Protein AF-A0A087M637-F1 (afdb_monomer)

Sequence (224 aa):
MPSAMFVPAVVKATCRNGTPPSRISHYGWFSSHKDGSMIPTKGTLAAPFLELVHMQPEIRRVDPEPEPILFWSGKGWERYRAMYGIVRKGRRGAVDRTVDVEVLTDLELARDKAKWKRIRQAYRQDNRTLLIFTNHAILSEPRLTNAMIVNTQAGSGLIPRADIEAVLTATQGSLTFTLNEVVAKGVLSYEQAYGAVLNMVASGEFSFATDRLFDGDTPVSRRR

Foldseek 3Di:
DDDDDPDPPQPQDPDPDDDPPDPFFRWTWDQQQQPRDTAIATGDLRNLQVLLLLLDQQWRDKAQWDDWFWWQPVVGIDTDAARIWTWGHDDPPDDTATAGEHEEAPVVCVVPVVNVVRRQVRCVVVVHHYDYDHCCRRVDPPLSVLSVLLRVLEHPPSADPQLLVLQCVQCPPPQKDFLLSSVVVVSDHSVNSSSNLSRCSSNPQKDFDRNDHRDRGTIIGGDD

pLDDT: mean 85.98, std 18.09, range [29.95, 97.12]

Mean predicted aligned error: 8.36 Å

Solvent-accessible surface area (backbone atoms only — not comparable to full-atom values): 12787 Å² total; per-residue (Å²): 133,89,76,86,79,85,70,87,73,75,53,73,59,79,80,89,72,96,62,85,73,57,102,70,64,44,45,36,48,44,79,36,67,73,75,71,46,76,39,77,23,64,42,85,58,38,56,55,40,48,33,53,51,61,33,40,46,59,48,50,51,72,38,67,74,36,80,63,47,68,31,69,74,87,85,49,81,41,82,47,60,48,59,29,21,41,33,30,61,37,68,92,89,44,74,66,47,71,35,33,29,35,79,41,47,64,65,61,51,62,75,40,46,70,57,55,52,40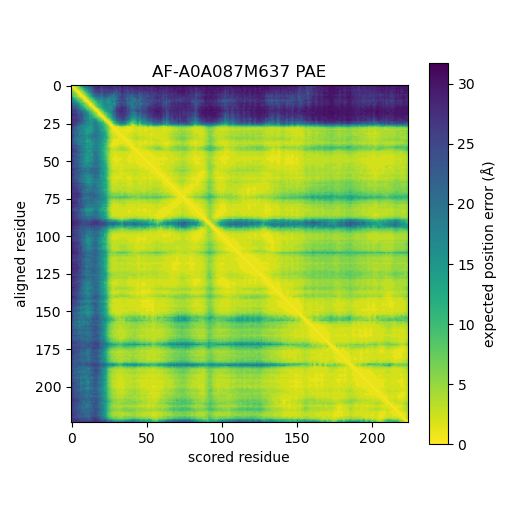,47,53,48,34,31,53,72,72,74,43,51,71,47,77,46,30,48,74,73,40,69,35,75,32,36,39,60,46,13,47,58,24,49,74,37,35,48,88,81,73,57,60,67,66,52,46,52,48,52,52,59,68,43,60,95,50,60,61,49,33,53,49,60,47,36,72,69,69,81,43,54,65,69,55,46,51,44,31,52,32,24,35,27,29,72,40,51,31,47,62,72,51,81,47,68,82,52,52,77,43,60,35,32,59,58,130

Nearest PDB structures (foldseek):
  2fxa-assembly3_C  TM=5.947E-01  e=7.695E-02  Bacillus subtilis
  3g3z-assembly1_B  TM=8.078E-01  e=4.382E-01  Neisseria meningitidis serogroup B
  6pco-assembly2_C  TM=6.309E-01  e=2.405E-01  Bordetella bronchiseptica
  5hli-assembly1_A  TM=4.880E-01  e=4.127E-01  Staphylococcus epidermidis
  2nyx-assembly2_D  TM=5.335E-01  e=9.002E-01  Mycobacterium tuberculosis H37Rv

Structure (mmCIF, N/CA/C/O backbone):
data_AF-A0A087M637-F1
#
_entry.id   AF-A0A087M637-F1
#
loop_
_atom_site.group_PDB
_atom_site.id
_atom_site.type_symbol
_atom_site.label_atom_id
_atom_site.label_alt_id
_atom_site.label_comp_id
_atom_site.label_asym_id
_atom_site.label_entity_id
_atom_site.label_seq_id
_atom_site.pdbx_PDB_ins_code
_atom_site.Cartn_x
_atom_site.Cartn_y
_atom_site.Cartn_z
_atom_site.occupancy
_atom_site.B_iso_or_equiv
_atom_site.auth_seq_id
_atom_site.auth_comp_id
_atom_site.auth_asym_id
_atom_site.auth_atom_id
_atom_site.pdbx_PDB_model_num
ATOM 1 N N . MET A 1 1 ? 4.563 13.591 33.717 1.00 37.09 1 MET A N 1
ATOM 2 C CA . MET A 1 1 ? 5.647 13.267 32.762 1.00 37.09 1 MET A CA 1
ATOM 3 C C . MET A 1 1 ? 5.251 13.854 31.419 1.00 37.09 1 MET A C 1
ATOM 5 O O . MET A 1 1 ? 4.106 13.630 31.045 1.00 37.09 1 MET A O 1
ATOM 9 N N . PRO A 1 2 ? 6.078 14.676 30.754 1.00 32.94 2 PRO A N 1
ATOM 10 C CA . PRO A 1 2 ? 5.649 15.332 29.528 1.00 32.94 2 PRO A CA 1
ATOM 11 C C . PRO A 1 2 ? 5.652 14.340 28.361 1.00 32.94 2 PRO A C 1
ATOM 13 O O . PRO A 1 2 ? 6.608 13.592 28.163 1.00 32.94 2 PRO A O 1
ATOM 16 N N . SER A 1 3 ? 4.531 14.339 27.645 1.00 32.31 3 SER A N 1
ATOM 17 C CA . SER A 1 3 ? 4.178 13.487 26.516 1.00 32.31 3 SER A CA 1
ATOM 18 C C . SER A 1 3 ? 5.180 13.595 25.369 1.00 32.31 3 SER A C 1
ATOM 20 O O . SER A 1 3 ? 5.574 14.696 24.981 1.00 32.31 3 SER A O 1
ATOM 22 N N . ALA A 1 4 ? 5.550 12.455 24.787 1.00 35.09 4 ALA A N 1
ATOM 23 C CA . ALA A 1 4 ? 6.261 12.426 23.518 1.00 35.09 4 ALA A CA 1
ATOM 24 C C . ALA A 1 4 ? 5.359 13.044 22.437 1.00 35.09 4 ALA A C 1
ATOM 26 O O . ALA A 1 4 ? 4.346 12.466 22.049 1.00 35.09 4 ALA A O 1
ATOM 27 N N . MET A 1 5 ? 5.708 14.252 21.989 1.00 29.95 5 MET A N 1
ATOM 28 C CA . MET A 1 5 ? 5.122 14.879 20.808 1.00 29.95 5 MET A CA 1
ATOM 29 C C . MET A 1 5 ? 5.400 13.991 19.594 1.00 29.95 5 MET A C 1
ATOM 31 O O . MET A 1 5 ? 6.549 13.840 19.178 1.00 29.95 5 MET A O 1
ATOM 35 N N . PHE A 1 6 ? 4.348 13.416 19.018 1.00 38.19 6 PHE A N 1
ATOM 36 C CA . PHE A 1 6 ? 4.420 12.769 17.717 1.00 38.19 6 PHE A CA 1
ATOM 37 C C . PHE A 1 6 ? 4.532 13.868 16.654 1.00 38.19 6 PHE A C 1
ATOM 39 O O . PHE A 1 6 ? 3.557 14.540 16.323 1.00 38.19 6 PHE A O 1
ATOM 46 N N . VAL A 1 7 ? 5.746 14.110 16.165 1.00 34.88 7 VAL A N 1
ATOM 47 C CA . VAL A 1 7 ? 5.979 14.998 15.023 1.00 34.88 7 VAL A CA 1
ATOM 48 C C . VAL A 1 7 ? 5.819 14.158 13.752 1.00 34.88 7 VAL A C 1
ATOM 50 O O . VAL A 1 7 ? 6.545 13.172 13.613 1.00 34.88 7 VAL A O 1
ATOM 53 N N . PRO A 1 8 ? 4.934 14.506 12.797 1.00 36.41 8 PRO A N 1
ATOM 54 C CA . PRO A 1 8 ? 4.921 13.837 11.503 1.00 36.41 8 PRO A CA 1
ATOM 55 C C . PRO A 1 8 ? 6.204 14.217 10.756 1.00 36.41 8 PRO A C 1
ATOM 57 O O . PRO A 1 8 ? 6.368 15.337 10.270 1.00 36.41 8 PRO A O 1
ATOM 60 N N . ALA A 1 9 ? 7.163 13.297 10.709 1.00 40.53 9 ALA A N 1
ATOM 61 C CA . ALA A 1 9 ? 8.493 13.563 10.183 1.00 40.53 9 ALA A CA 1
ATOM 62 C C . ALA A 1 9 ? 8.546 13.362 8.659 1.00 40.53 9 ALA A C 1
ATOM 64 O O . ALA A 1 9 ? 9.235 12.474 8.162 1.00 40.53 9 ALA A O 1
ATOM 65 N N . VAL A 1 10 ? 7.877 14.227 7.888 1.00 37.56 10 VAL A N 1
ATOM 66 C CA . VAL A 1 10 ? 8.308 14.458 6.498 1.00 37.56 10 VAL A CA 1
ATOM 67 C C . VAL A 1 10 ? 9.577 15.305 6.563 1.00 37.56 10 VAL A C 1
ATOM 69 O O . VAL A 1 10 ? 9.553 16.532 6.466 1.00 37.56 10 VAL A O 1
ATOM 72 N N . VAL A 1 11 ? 10.716 14.647 6.775 1.00 39.53 11 VAL A N 1
ATOM 73 C CA . VAL A 1 11 ? 12.023 15.304 6.728 1.00 39.53 11 VAL A CA 1
ATOM 74 C C . VAL A 1 11 ? 12.374 15.521 5.258 1.00 39.53 11 VAL A C 1
ATOM 76 O O . VAL A 1 11 ? 12.779 14.593 4.555 1.00 39.53 11 VAL A O 1
ATOM 79 N N . LYS A 1 12 ? 12.207 16.758 4.771 1.00 41.38 12 LYS A N 1
ATOM 80 C CA . LYS A 1 12 ? 12.796 17.187 3.495 1.00 41.38 12 LYS A CA 1
ATOM 81 C C . LYS A 1 12 ? 14.312 17.050 3.610 1.00 41.38 12 LYS A C 1
ATOM 83 O O . LYS A 1 12 ? 14.944 17.799 4.350 1.00 41.38 12 LYS A O 1
ATOM 88 N N . ALA A 1 13 ? 14.896 16.110 2.877 1.00 39.97 13 ALA A N 1
ATOM 89 C CA . ALA A 1 13 ? 16.340 16.012 2.776 1.00 39.97 13 ALA A CA 1
ATOM 90 C C . ALA A 1 13 ? 16.841 17.058 1.770 1.00 39.97 13 ALA A C 1
ATOM 92 O O . ALA A 1 13 ? 16.649 16.928 0.563 1.00 39.97 13 ALA A O 1
ATOM 93 N N . THR A 1 14 ? 17.513 18.099 2.254 1.00 35.06 14 THR A N 1
ATOM 94 C CA . THR A 1 14 ? 18.443 18.877 1.433 1.00 35.06 14 THR A CA 1
ATOM 95 C C . THR A 1 14 ? 19.677 18.008 1.189 1.00 35.06 14 THR A C 1
ATOM 97 O O . THR A 1 14 ? 20.513 17.834 2.073 1.00 35.06 14 THR A O 1
ATOM 100 N N . CYS A 1 15 ? 19.790 17.402 0.002 1.00 37.25 15 CYS A N 1
ATOM 101 C CA . CYS A 1 15 ? 20.987 16.652 -0.380 1.00 37.25 15 CYS A CA 1
ATOM 102 C C . CYS A 1 15 ? 22.215 17.579 -0.353 1.00 37.25 15 CYS A C 1
ATOM 104 O O . CYS A 1 15 ? 22.247 18.598 -1.040 1.00 37.25 15 CYS A O 1
ATOM 106 N N . ARG A 1 16 ? 23.234 17.211 0.434 1.00 38.28 16 ARG A N 1
ATOM 107 C CA . ARG A 1 16 ? 24.460 18.000 0.652 1.00 38.28 16 ARG A CA 1
ATOM 108 C C . ARG A 1 16 ? 25.555 17.780 -0.405 1.00 38.28 16 ARG A C 1
ATOM 110 O O . ARG A 1 16 ? 26.609 18.387 -0.288 1.00 38.28 16 ARG A O 1
ATOM 117 N N . ASN A 1 17 ? 25.311 16.974 -1.445 1.00 38.22 17 ASN A N 1
ATOM 118 C CA . ASN A 1 17 ? 26.330 16.609 -2.437 1.00 38.22 17 ASN A CA 1
ATOM 119 C C . ASN A 1 17 ? 25.910 16.945 -3.883 1.00 38.22 17 ASN A C 1
ATOM 121 O O . ASN A 1 17 ? 25.196 16.192 -4.540 1.00 38.22 17 ASN A O 1
ATOM 125 N N . GLY A 1 18 ? 26.418 18.075 -4.383 1.00 39.19 18 GLY A N 1
ATOM 126 C CA . GLY A 1 18 ? 26.999 18.200 -5.730 1.00 39.19 18 GLY A CA 1
ATOM 127 C C . GLY A 1 18 ? 26.106 18.221 -6.974 1.00 39.19 18 GLY A C 1
ATOM 128 O O . GLY A 1 18 ? 26.627 18.507 -8.046 1.00 39.19 18 GLY A O 1
ATOM 129 N N . THR A 1 19 ? 24.798 17.982 -6.887 1.00 42.31 19 THR A N 1
ATOM 130 C CA . THR A 1 19 ? 23.889 18.184 -8.035 1.00 42.31 19 THR A CA 1
ATOM 131 C C . THR A 1 19 ? 22.832 19.207 -7.637 1.00 42.31 19 THR A C 1
ATOM 133 O O . THR A 1 19 ? 22.201 19.001 -6.598 1.00 42.31 19 THR A O 1
ATOM 136 N N . PRO A 1 20 ? 22.617 20.304 -8.392 1.00 34.94 20 PRO A N 1
ATOM 137 C CA . PRO A 1 20 ? 21.555 21.242 -8.061 1.00 34.94 20 PRO A CA 1
ATOM 138 C C . PRO A 1 20 ? 20.237 20.463 -8.092 1.00 34.94 20 PRO A C 1
ATOM 140 O O . PRO A 1 20 ? 19.919 19.887 -9.139 1.00 34.94 20 PRO A O 1
ATOM 143 N N . PRO A 1 21 ? 19.470 20.393 -6.989 1.00 39.72 21 PRO A N 1
ATOM 144 C CA . PRO A 1 21 ? 18.130 19.858 -7.078 1.00 39.72 21 PRO A CA 1
ATOM 145 C C . PRO A 1 21 ? 17.382 20.799 -8.017 1.00 39.72 21 PRO A C 1
ATOM 147 O O . PRO A 1 21 ? 17.183 21.980 -7.713 1.00 39.72 21 PRO A O 1
ATOM 150 N N . SER A 1 22 ? 16.994 20.301 -9.193 1.00 38.47 22 SER A N 1
ATOM 151 C CA . SER A 1 22 ? 15.942 20.975 -9.938 1.00 38.47 22 SER A CA 1
ATOM 152 C C . SER A 1 22 ? 14.779 21.120 -8.957 1.00 38.47 22 SER A C 1
ATOM 154 O O . SER A 1 22 ? 14.532 20.220 -8.152 1.00 38.47 22 SER A O 1
ATOM 156 N N . ARG A 1 23 ? 14.065 22.247 -8.972 1.00 39.19 23 ARG A N 1
ATOM 157 C CA . ARG A 1 23 ? 12.937 22.534 -8.057 1.00 39.19 23 ARG A CA 1
ATOM 158 C C . ARG A 1 23 ? 11.828 21.448 -8.034 1.00 39.19 23 ARG A C 1
ATOM 160 O O . ARG A 1 23 ? 10.859 21.598 -7.306 1.00 39.19 23 ARG A O 1
ATOM 167 N N . ILE A 1 24 ? 11.978 20.380 -8.821 1.00 41.25 24 ILE A N 1
ATOM 168 C CA . ILE A 1 24 ? 11.047 19.295 -9.127 1.00 41.25 24 ILE A CA 1
ATOM 169 C C . ILE A 1 24 ? 11.537 17.942 -8.554 1.00 41.25 24 ILE A C 1
ATOM 171 O O . ILE A 1 24 ? 10.765 16.989 -8.465 1.00 41.25 24 ILE A O 1
ATOM 175 N N . SER A 1 25 ? 12.801 17.813 -8.126 1.00 46.41 25 SER A N 1
ATOM 176 C CA . SER A 1 25 ? 13.299 16.568 -7.531 1.00 46.41 25 SER A CA 1
ATOM 177 C C . SER A 1 25 ? 12.932 16.491 -6.044 1.00 46.41 25 SER A C 1
ATOM 179 O O . SER A 1 25 ? 13.747 16.778 -5.168 1.00 46.41 25 SER A O 1
ATOM 181 N N . HIS A 1 26 ? 11.676 16.145 -5.760 1.00 55.44 26 HIS A N 1
ATOM 182 C CA . HIS A 1 26 ? 11.214 15.822 -4.413 1.00 55.44 26 HIS A CA 1
ATOM 183 C C . HIS A 1 26 ? 11.937 14.559 -3.932 1.00 55.44 26 HIS A C 1
ATOM 185 O O . HIS A 1 26 ? 11.602 13.456 -4.359 1.00 55.44 26 HIS A O 1
ATOM 191 N N . TYR A 1 27 ? 12.956 14.739 -3.091 1.00 68.81 27 TYR A N 1
ATOM 192 C CA . TYR A 1 27 ? 13.566 13.668 -2.313 1.00 68.81 27 TYR A CA 1
ATOM 193 C C . TYR A 1 27 ? 13.084 13.796 -0.870 1.00 68.81 27 TYR A C 1
ATOM 195 O O . TYR A 1 27 ? 13.286 14.823 -0.218 1.00 68.81 27 TYR A O 1
ATOM 203 N N . GLY A 1 28 ? 12.405 12.766 -0.387 1.00 85.75 28 GLY A N 1
ATOM 204 C CA . GLY A 1 28 ? 11.920 12.683 0.987 1.00 85.75 28 GLY A CA 1
ATOM 205 C C . GLY A 1 28 ? 12.090 11.275 1.532 1.00 85.75 28 GLY A C 1
ATOM 206 O O . GLY A 1 28 ? 12.620 10.398 0.850 1.00 85.75 28 GLY A O 1
ATOM 207 N N . TRP A 1 29 ? 11.580 11.039 2.731 1.00 88.19 29 TRP A N 1
ATOM 208 C CA . TRP A 1 29 ? 11.599 9.724 3.358 1.00 88.19 29 TRP A CA 1
ATOM 209 C C . TRP A 1 29 ? 10.197 9.333 3.807 1.00 88.19 29 TRP A C 1
ATOM 211 O O . TRP A 1 29 ? 9.438 10.177 4.278 1.00 88.19 29 TRP A O 1
ATOM 221 N N . PHE A 1 30 ? 9.875 8.054 3.664 1.00 91.81 30 PHE A N 1
ATOM 222 C CA . PHE A 1 30 ? 8.652 7.435 4.154 1.00 91.81 30 PHE A CA 1
ATOM 223 C C . PHE A 1 30 ? 9.010 6.494 5.305 1.00 91.81 30 PHE A C 1
ATOM 225 O O . PHE A 1 30 ? 9.874 5.631 5.146 1.00 91.81 30 PHE A O 1
ATOM 232 N N . SER A 1 31 ? 8.373 6.664 6.462 1.00 91.00 31 SER A N 1
ATOM 233 C CA . SER A 1 31 ? 8.614 5.810 7.628 1.00 91.00 31 SER A CA 1
ATOM 234 C C . SER A 1 31 ? 7.711 4.581 7.574 1.00 91.00 31 SER A C 1
ATOM 236 O O . SER A 1 31 ? 6.487 4.696 7.589 1.00 91.00 31 SER A O 1
ATOM 238 N N . SER A 1 32 ? 8.301 3.389 7.489 1.00 91.56 32 SER A N 1
ATOM 239 C CA . SER A 1 32 ? 7.538 2.149 7.473 1.00 91.56 32 SER A CA 1
ATOM 240 C C . SER A 1 32 ? 7.194 1.688 8.886 1.00 91.56 32 SER A C 1
ATOM 242 O O . SER A 1 32 ? 8.056 1.231 9.630 1.00 91.56 32 SER A O 1
ATOM 244 N N . HIS A 1 33 ? 5.904 1.660 9.215 1.00 88.81 33 HIS A N 1
ATOM 245 C CA . HIS A 1 33 ? 5.419 1.034 10.450 1.00 88.81 33 HIS A CA 1
ATOM 246 C C . HIS A 1 33 ? 5.547 -0.506 10.454 1.00 88.81 33 HIS A C 1
ATOM 248 O O . HIS A 1 33 ? 5.310 -1.135 11.482 1.00 88.81 33 HIS A O 1
ATOM 254 N N . LYS A 1 34 ? 5.870 -1.138 9.312 1.00 90.00 34 LYS A N 1
ATOM 255 C CA . LYS A 1 34 ? 5.911 -2.606 9.178 1.00 90.00 34 LYS A CA 1
ATOM 256 C C . LYS A 1 34 ? 7.225 -3.211 9.662 1.00 90.00 34 LYS A C 1
ATOM 258 O O . LYS A 1 34 ? 7.217 -4.298 10.232 1.00 90.00 34 LYS A O 1
ATOM 263 N N . ASP A 1 35 ? 8.338 -2.526 9.422 1.00 90.25 35 ASP A N 1
ATOM 264 C CA . ASP A 1 35 ? 9.682 -2.983 9.792 1.00 90.25 35 ASP A CA 1
ATOM 265 C C . ASP A 1 35 ? 10.566 -1.876 10.393 1.00 90.25 35 ASP A C 1
ATOM 267 O O . ASP A 1 35 ? 11.736 -2.118 10.685 1.00 90.25 35 ASP A O 1
ATOM 271 N N . GLY A 1 36 ? 10.019 -0.672 10.596 1.00 88.94 36 GLY A N 1
ATOM 272 C CA . GLY A 1 36 ? 10.735 0.482 11.142 1.00 88.94 36 GLY A CA 1
ATOM 273 C C . GLY A 1 36 ? 11.706 1.145 10.162 1.00 88.94 36 GLY A C 1
ATOM 274 O O . GLY A 1 36 ? 12.422 2.067 10.552 1.00 88.94 36 GLY A O 1
ATOM 275 N N . SER A 1 37 ? 11.767 0.694 8.905 1.00 90.81 37 SER A N 1
ATOM 276 C CA . SER A 1 37 ? 12.692 1.239 7.911 1.00 90.81 37 SER A CA 1
ATOM 277 C C . SER A 1 37 ? 12.284 2.635 7.427 1.00 90.81 37 SER A C 1
ATOM 279 O O . SER A 1 37 ? 11.109 3.008 7.425 1.00 90.81 37 SER A O 1
ATOM 281 N N . MET A 1 38 ? 13.273 3.410 6.974 1.00 92.12 38 MET A N 1
ATOM 282 C CA . MET A 1 38 ? 13.053 4.669 6.261 1.00 92.12 38 MET A CA 1
ATOM 283 C C . MET A 1 38 ? 13.275 4.435 4.769 1.00 92.12 38 MET A C 1
ATOM 285 O O . MET A 1 38 ? 14.384 4.121 4.339 1.00 92.12 38 MET A O 1
ATOM 289 N N . ILE A 1 39 ? 12.221 4.603 3.976 1.00 93.31 39 ILE A N 1
ATOM 290 C CA . ILE A 1 39 ? 12.233 4.342 2.538 1.00 93.31 39 ILE A CA 1
ATOM 291 C C . ILE A 1 39 ? 12.420 5.674 1.802 1.00 93.31 39 ILE A C 1
ATOM 293 O O . ILE A 1 39 ? 11.609 6.587 1.991 1.00 93.31 39 ILE A O 1
ATOM 297 N N . PRO A 1 40 ? 13.456 5.831 0.962 1.00 90.88 40 PRO A N 1
ATOM 298 C CA . PRO A 1 40 ? 13.614 7.027 0.153 1.00 90.88 40 PRO A CA 1
ATOM 299 C C . PRO A 1 40 ? 12.454 7.159 -0.840 1.00 90.88 40 PRO A C 1
ATOM 301 O O . PRO A 1 40 ? 12.050 6.211 -1.517 1.00 90.88 40 PRO A O 1
ATOM 304 N N . THR A 1 41 ? 11.935 8.374 -0.952 1.00 90.25 41 THR A N 1
ATOM 305 C CA . THR A 1 41 ? 10.912 8.754 -1.928 1.00 90.25 41 THR A CA 1
ATOM 306 C C . THR A 1 41 ? 11.544 9.659 -2.967 1.00 90.25 41 THR A C 1
ATOM 308 O O . THR A 1 41 ? 12.300 10.572 -2.628 1.00 90.25 41 THR A O 1
ATOM 311 N N . LYS A 1 42 ? 11.257 9.387 -4.240 1.00 82.81 42 LYS A N 1
ATOM 312 C CA . LYS A 1 42 ? 11.739 10.179 -5.369 1.00 82.81 42 LYS A CA 1
ATOM 313 C C . LYS A 1 42 ? 10.567 10.586 -6.251 1.00 82.81 42 LYS A C 1
ATOM 315 O O . LYS A 1 42 ? 9.842 9.737 -6.760 1.00 82.81 42 LYS A O 1
ATOM 320 N N . GLY A 1 43 ? 10.423 11.888 -6.470 1.00 85.00 43 GLY A N 1
ATOM 321 C CA . GLY A 1 43 ? 9.305 12.447 -7.225 1.00 85.00 43 GLY A CA 1
ATOM 322 C C . GLY A 1 43 ? 8.026 12.546 -6.392 1.00 85.00 43 GLY A C 1
ATOM 323 O O . GLY A 1 43 ? 8.008 12.262 -5.197 1.00 85.00 43 GLY A O 1
ATOM 324 N N . THR A 1 44 ? 6.946 12.993 -7.024 1.00 88.62 44 THR A N 1
ATOM 325 C CA . THR A 1 44 ? 5.689 13.331 -6.334 1.00 88.62 44 THR A CA 1
ATOM 326 C C . THR A 1 44 ? 4.794 12.125 -6.048 1.00 88.62 44 THR A C 1
ATOM 328 O O . THR A 1 44 ? 3.951 12.196 -5.162 1.00 88.62 44 THR A O 1
ATOM 331 N N . LEU A 1 45 ? 4.972 11.014 -6.771 1.00 93.06 45 LEU A N 1
ATOM 332 C CA . LEU A 1 45 ? 4.107 9.832 -6.672 1.00 93.06 45 LEU A CA 1
ATOM 333 C C . LEU A 1 45 ? 4.622 8.761 -5.707 1.00 93.06 45 LEU A C 1
ATOM 335 O O . LEU A 1 45 ? 3.848 7.900 -5.299 1.00 93.06 45 LEU A O 1
ATOM 339 N N . ALA A 1 46 ? 5.901 8.811 -5.329 1.00 93.38 46 ALA A N 1
ATOM 340 C CA . ALA A 1 46 ? 6.520 7.791 -4.489 1.00 93.38 46 ALA A CA 1
ATOM 341 C C . ALA A 1 46 ? 5.866 7.696 -3.102 1.00 93.38 46 ALA A C 1
ATOM 343 O O . ALA A 1 46 ? 5.495 6.606 -2.685 1.00 93.38 46 ALA A O 1
ATOM 344 N N . ALA A 1 47 ? 5.668 8.823 -2.410 1.00 93.31 47 ALA A N 1
ATOM 345 C CA . ALA A 1 47 ? 5.024 8.814 -1.095 1.00 93.31 47 ALA A CA 1
ATOM 346 C C . ALA A 1 47 ? 3.563 8.313 -1.160 1.00 93.31 47 ALA A C 1
ATOM 348 O O . ALA A 1 47 ? 3.272 7.332 -0.481 1.00 93.31 47 ALA A O 1
ATOM 349 N N . PRO A 1 48 ? 2.673 8.849 -2.025 1.00 95.12 48 PRO A N 1
ATOM 350 C CA . PRO A 1 48 ? 1.323 8.300 -2.201 1.00 95.12 48 PRO A CA 1
ATOM 351 C C . PRO A 1 48 ? 1.289 6.811 -2.572 1.00 95.12 48 PRO A C 1
ATOM 353 O O . PRO A 1 48 ? 0.430 6.063 -2.111 1.00 95.12 48 PRO A O 1
ATOM 356 N N . PHE A 1 49 ? 2.233 6.349 -3.395 1.00 96.56 49 PHE A N 1
ATOM 357 C CA . PHE A 1 49 ? 2.351 4.930 -3.715 1.00 96.56 49 PHE A CA 1
ATOM 358 C C . PHE A 1 49 ? 2.685 4.092 -2.474 1.00 96.56 49 PHE A C 1
ATOM 360 O O . PHE A 1 49 ? 2.058 3.055 -2.252 1.00 96.56 49 PHE A O 1
ATOM 367 N N . LEU A 1 50 ? 3.642 4.540 -1.657 1.00 96.12 50 LEU A N 1
ATOM 368 C CA . LEU A 1 50 ? 4.003 3.854 -0.418 1.00 96.12 50 LEU A CA 1
ATOM 369 C C . LEU A 1 50 ? 2.839 3.842 0.578 1.00 96.12 50 LEU A C 1
ATOM 371 O O . LEU A 1 50 ? 2.613 2.805 1.189 1.00 96.12 50 LEU A O 1
ATOM 375 N N . GLU A 1 51 ? 2.022 4.899 0.654 1.00 95.75 51 GLU A N 1
ATOM 376 C CA . GLU A 1 51 ? 0.792 4.880 1.462 1.00 95.75 51 GLU A CA 1
ATOM 377 C C . GLU A 1 51 ? -0.109 3.690 1.074 1.00 95.75 51 GLU A C 1
ATOM 379 O O . GLU A 1 51 ? -0.484 2.863 1.912 1.00 95.75 51 GLU A O 1
ATOM 384 N N . LEU A 1 52 ? -0.395 3.542 -0.226 1.00 95.69 52 LEU A N 1
ATOM 385 C CA . LEU A 1 52 ? -1.236 2.459 -0.748 1.00 95.69 52 LEU A CA 1
ATOM 386 C C . LEU A 1 52 ? -0.663 1.066 -0.476 1.00 95.69 52 LEU A C 1
ATOM 388 O O . LEU A 1 52 ? -1.423 0.130 -0.208 1.00 95.69 52 LEU A O 1
ATOM 392 N N . VAL A 1 53 ? 0.656 0.917 -0.603 1.00 95.31 53 VAL A N 1
ATOM 393 C CA . VAL A 1 53 ? 1.364 -0.347 -0.376 1.00 95.31 53 VAL A CA 1
ATOM 394 C C . VAL A 1 53 ? 1.368 -0.702 1.106 1.00 95.31 53 VAL A C 1
ATOM 396 O O . VAL A 1 53 ? 1.110 -1.854 1.456 1.00 95.31 53 VAL A O 1
ATOM 399 N N . HIS A 1 54 ? 1.633 0.263 1.984 1.00 93.31 54 HIS A N 1
ATOM 400 C CA . HIS A 1 54 ? 1.750 0.020 3.418 1.00 93.31 54 HIS A CA 1
ATOM 401 C C . HIS A 1 54 ? 0.407 -0.257 4.091 1.00 93.31 54 HIS A C 1
ATOM 403 O O . HIS A 1 54 ? 0.377 -1.044 5.037 1.00 93.31 54 HIS A O 1
ATOM 409 N N . MET A 1 55 ? -0.700 0.231 3.528 1.00 92.81 55 MET A N 1
ATOM 410 C CA . MET A 1 55 ? -2.045 -0.171 3.952 1.00 92.81 55 MET A CA 1
ATOM 411 C C . MET A 1 55 ? -2.298 -1.679 3.746 1.00 92.81 55 MET A C 1
ATOM 413 O O . MET A 1 55 ? -3.117 -2.271 4.442 1.00 92.81 55 MET A O 1
ATOM 417 N N . GLN A 1 56 ? -1.613 -2.339 2.801 1.00 92.06 56 GLN A N 1
ATOM 418 C CA . GLN A 1 56 ? -1.856 -3.756 2.513 1.00 92.06 56 GLN A CA 1
ATOM 419 C C . GLN A 1 56 ? -1.225 -4.665 3.591 1.00 92.06 56 GLN A C 1
ATOM 421 O O . GLN A 1 56 ? 0.003 -4.672 3.763 1.00 92.06 56 GLN A O 1
ATOM 426 N N . PRO A 1 57 ? -2.010 -5.494 4.301 1.00 89.12 57 PRO A N 1
ATOM 427 C CA . PRO A 1 57 ? -1.500 -6.306 5.410 1.00 89.12 57 PRO A CA 1
ATOM 428 C C . PRO A 1 57 ? -0.616 -7.482 4.964 1.00 89.12 57 PRO A C 1
ATOM 430 O O . PRO A 1 57 ? 0.216 -7.973 5.738 1.00 89.12 57 PRO A O 1
ATOM 433 N N . GLU A 1 58 ? -0.752 -7.946 3.717 1.00 90.62 58 GLU A N 1
ATOM 434 C CA . GLU A 1 58 ? 0.104 -8.996 3.153 1.00 90.62 58 GLU A CA 1
ATOM 435 C C . GLU A 1 58 ? 1.519 -8.523 2.809 1.00 90.62 58 GLU A C 1
ATOM 437 O O . GLU A 1 58 ? 2.394 -9.351 2.546 1.00 90.62 58 GLU A O 1
ATOM 442 N N . ILE A 1 59 ? 1.755 -7.211 2.764 1.00 92.50 59 ILE A N 1
ATOM 443 C CA . ILE A 1 59 ? 3.085 -6.670 2.515 1.00 92.50 59 ILE A CA 1
ATOM 444 C C . ILE A 1 59 ? 3.894 -6.811 3.793 1.00 92.50 59 ILE A C 1
ATOM 446 O O . ILE A 1 59 ? 3.428 -6.482 4.884 1.00 92.50 59 ILE A O 1
ATOM 450 N N . ARG A 1 60 ? 5.105 -7.345 3.653 1.00 92.12 60 ARG A N 1
ATOM 451 C CA . ARG A 1 60 ? 6.061 -7.484 4.748 1.00 92.12 60 ARG A CA 1
ATOM 452 C C . ARG A 1 60 ? 6.955 -6.259 4.836 1.00 92.12 60 ARG A C 1
ATOM 454 O O . ARG A 1 60 ? 7.065 -5.673 5.902 1.00 92.12 60 ARG A O 1
ATOM 461 N N . ARG A 1 61 ? 7.583 -5.898 3.717 1.00 94.75 61 ARG A N 1
ATOM 462 C CA . ARG A 1 61 ? 8.490 -4.755 3.606 1.00 94.75 61 ARG A CA 1
ATOM 463 C C . ARG A 1 61 ? 8.584 -4.262 2.171 1.00 94.75 61 ARG A C 1
ATOM 465 O O . ARG A 1 61 ? 8.177 -4.960 1.238 1.00 94.75 61 ARG A O 1
ATOM 472 N N . VAL A 1 62 ? 9.177 -3.088 2.017 1.00 96.12 62 VAL A N 1
ATOM 473 C CA . VAL A 1 62 ? 9.529 -2.503 0.727 1.00 96.12 62 VAL A CA 1
ATOM 474 C C . VAL A 1 62 ? 11.042 -2.359 0.671 1.00 96.12 62 VAL A C 1
ATOM 476 O O . VAL A 1 62 ? 11.639 -1.737 1.541 1.00 96.12 62 VAL A O 1
ATOM 479 N N . ASP A 1 63 ? 11.650 -2.959 -0.342 1.00 94.81 63 ASP A N 1
ATOM 480 C CA . ASP A 1 63 ? 13.063 -2.815 -0.657 1.00 94.81 63 ASP A CA 1
ATOM 481 C C . ASP A 1 63 ? 13.256 -1.578 -1.554 1.00 94.81 63 ASP A C 1
ATOM 483 O O . ASP A 1 63 ? 12.698 -1.545 -2.656 1.00 94.81 63 ASP A O 1
ATOM 487 N N . PRO A 1 64 ? 13.989 -0.542 -1.109 1.00 92.50 64 PRO A N 1
ATOM 488 C CA . PRO A 1 64 ? 14.257 0.639 -1.925 1.00 92.50 64 PRO A CA 1
ATOM 489 C C . PRO A 1 64 ? 15.318 0.418 -3.004 1.00 92.50 64 PRO A C 1
ATOM 491 O O . PRO A 1 64 ? 15.502 1.278 -3.863 1.00 92.50 64 PRO A O 1
ATOM 494 N N . GLU A 1 65 ? 16.032 -0.707 -2.966 1.00 91.31 65 GLU A N 1
ATOM 495 C CA . GLU A 1 65 ? 17.126 -1.004 -3.880 1.00 91.31 65 GLU A CA 1
ATOM 496 C C . GLU A 1 65 ? 17.008 -2.424 -4.454 1.00 91.31 65 GLU A C 1
ATOM 498 O O . GLU A 1 65 ? 17.959 -3.206 -4.356 1.00 91.31 65 GLU A O 1
ATOM 503 N N . PRO A 1 66 ? 15.901 -2.760 -5.149 1.00 93.44 66 PRO A N 1
ATOM 504 C CA . PRO A 1 66 ? 15.734 -4.088 -5.729 1.00 93.44 66 PRO A CA 1
ATOM 505 C C . PRO A 1 66 ? 16.867 -4.416 -6.706 1.00 93.44 66 PRO A C 1
ATOM 507 O O . PRO A 1 66 ? 17.494 -3.522 -7.290 1.00 93.44 66 PRO A O 1
ATOM 510 N N . GLU A 1 67 ? 17.131 -5.704 -6.918 1.00 93.50 67 GLU A N 1
ATOM 511 C CA . GLU A 1 67 ? 18.187 -6.138 -7.833 1.00 93.50 67 GLU A CA 1
ATOM 512 C C . GLU A 1 67 ? 17.921 -5.635 -9.261 1.00 93.50 67 GLU A C 1
ATOM 514 O O . GLU A 1 67 ? 16.805 -5.794 -9.770 1.00 93.50 67 GLU A O 1
ATOM 519 N N . PRO A 1 68 ? 18.915 -5.053 -9.950 1.00 95.69 68 PRO A N 1
ATOM 520 C CA . PRO A 1 68 ? 18.742 -4.628 -11.330 1.00 95.69 68 PRO A CA 1
ATOM 521 C C . PRO A 1 68 ? 18.616 -5.829 -12.277 1.00 95.69 68 PRO A C 1
ATOM 523 O O . PRO A 1 68 ? 19.100 -6.920 -11.989 1.00 95.69 68 PRO A O 1
ATOM 526 N N . ILE A 1 69 ? 18.026 -5.593 -13.445 1.00 95.06 69 ILE A N 1
ATOM 527 C CA . ILE A 1 69 ? 18.009 -6.520 -14.580 1.00 95.06 69 ILE A CA 1
ATOM 528 C C . ILE A 1 69 ? 18.809 -5.948 -15.753 1.00 95.06 69 ILE A C 1
ATOM 530 O O . ILE A 1 69 ? 19.033 -4.734 -15.844 1.00 95.06 69 ILE A O 1
ATOM 534 N N . LEU A 1 70 ? 19.213 -6.816 -16.677 1.00 96.75 70 LEU A N 1
ATOM 535 C CA . LEU A 1 70 ? 19.778 -6.412 -17.963 1.00 96.75 70 LEU A CA 1
ATOM 536 C C . LEU A 1 70 ? 18.696 -6.442 -19.038 1.00 96.75 70 LEU A C 1
ATOM 538 O O . LEU A 1 70 ? 17.916 -7.384 -19.122 1.00 96.75 70 LEU A O 1
ATOM 542 N N . PHE A 1 71 ? 18.658 -5.427 -19.895 1.00 95.81 71 PHE A N 1
ATOM 543 C CA . PHE A 1 71 ? 17.765 -5.419 -21.050 1.00 95.81 71 PHE A CA 1
ATOM 544 C C . PHE A 1 71 ? 18.456 -4.815 -22.273 1.00 95.81 71 PHE A C 1
ATOM 546 O O . PHE A 1 71 ? 19.323 -3.949 -22.158 1.00 95.81 71 PHE A O 1
ATOM 553 N N . TRP A 1 72 ? 18.063 -5.262 -23.464 1.00 94.25 72 TRP A N 1
ATOM 554 C CA . TRP A 1 72 ? 18.541 -4.680 -24.714 1.00 94.25 72 TRP A CA 1
ATOM 555 C C . TRP A 1 72 ? 17.736 -3.421 -25.049 1.00 94.25 72 TRP A C 1
ATOM 557 O O . TRP A 1 72 ? 16.533 -3.492 -25.314 1.00 94.25 72 TRP A O 1
ATOM 567 N N . SER A 1 73 ? 18.384 -2.257 -25.085 1.00 91.81 73 SER A N 1
ATOM 568 C CA . SER A 1 73 ? 17.73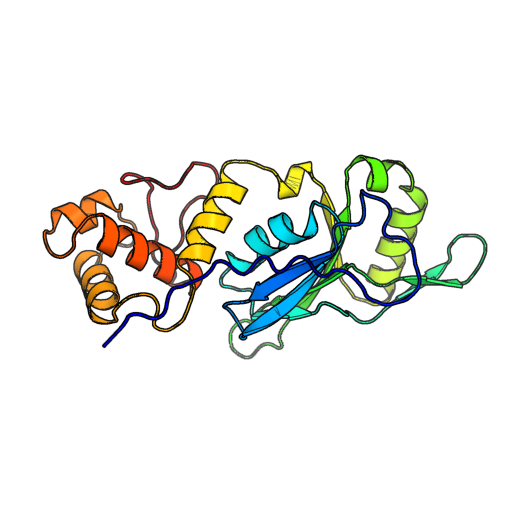0 -0.972 -25.368 1.00 91.81 73 SER A CA 1
ATOM 569 C C . SER A 1 73 ? 17.496 -0.709 -26.854 1.00 91.81 73 SER A C 1
ATOM 571 O O . SER A 1 73 ? 16.906 0.308 -27.218 1.00 91.81 73 SER A O 1
ATOM 573 N N . GLY A 1 74 ? 17.923 -1.619 -27.734 1.00 90.00 74 GLY A N 1
ATOM 574 C CA . GLY A 1 74 ? 17.959 -1.419 -29.184 1.00 90.00 74 GLY A CA 1
ATOM 575 C C . GLY A 1 74 ? 19.289 -0.856 -29.688 1.00 90.00 74 GLY A C 1
ATOM 576 O O . GLY A 1 74 ? 19.554 -0.958 -30.880 1.00 90.00 74 GLY A O 1
ATOM 577 N N . LYS A 1 75 ? 20.112 -0.290 -28.796 1.00 93.19 75 LYS A N 1
ATOM 578 C CA . LYS A 1 75 ? 21.458 0.224 -29.103 1.00 93.19 75 LYS A CA 1
ATOM 579 C C . LYS A 1 75 ? 22.558 -0.528 -28.354 1.00 93.19 75 LYS A C 1
ATOM 581 O O . LYS A 1 75 ? 23.673 -0.619 -28.850 1.00 93.19 75 LYS A O 1
ATOM 586 N N . GLY A 1 76 ? 22.242 -1.063 -27.178 1.00 94.88 76 GLY A N 1
ATOM 587 C CA . GLY A 1 76 ? 23.172 -1.808 -26.340 1.00 94.88 76 GLY A CA 1
ATOM 588 C C . GLY A 1 76 ? 22.453 -2.524 -25.201 1.00 94.88 76 GLY A C 1
ATOM 589 O O . GLY A 1 76 ? 21.243 -2.365 -25.013 1.00 94.88 76 GLY A O 1
ATOM 590 N N . TRP A 1 77 ? 23.207 -3.315 -24.441 1.00 95.50 77 TRP A N 1
ATOM 591 C CA . TRP A 1 77 ? 22.742 -3.865 -23.171 1.00 95.50 77 TRP A CA 1
ATOM 592 C C . TRP A 1 77 ? 22.829 -2.794 -22.087 1.00 95.50 77 TRP A C 1
ATOM 594 O O . TRP A 1 77 ? 23.882 -2.197 -21.879 1.00 95.50 77 TRP A O 1
ATOM 604 N N . GLU A 1 78 ? 21.724 -2.567 -21.388 1.00 96.12 78 GLU A N 1
ATOM 605 C CA . GLU A 1 78 ? 21.615 -1.587 -20.312 1.00 96.12 78 GLU A CA 1
ATOM 606 C C . GLU A 1 78 ? 21.152 -2.260 -19.019 1.00 96.12 78 GLU A C 1
ATOM 608 O O . GLU A 1 78 ? 20.413 -3.247 -19.039 1.00 96.12 78 GLU A O 1
ATOM 613 N N . ARG A 1 79 ? 21.580 -1.705 -17.880 1.00 95.62 79 ARG A N 1
ATOM 614 C CA . ARG A 1 79 ? 21.079 -2.087 -16.556 1.00 95.62 79 ARG A CA 1
ATOM 615 C C . ARG A 1 79 ? 19.880 -1.224 -16.205 1.00 95.62 79 ARG A C 1
ATOM 617 O O . ARG A 1 79 ? 19.959 0.001 -16.264 1.00 95.62 79 ARG A O 1
ATOM 624 N N . TYR A 1 80 ? 18.796 -1.860 -15.791 1.00 95.56 80 TYR A N 1
ATOM 625 C CA . TYR A 1 80 ? 17.612 -1.183 -15.288 1.00 95.56 80 TYR A CA 1
ATOM 626 C C . TYR A 1 80 ? 17.279 -1.685 -13.888 1.00 95.56 80 TYR A C 1
ATOM 628 O O . TYR A 1 80 ? 17.345 -2.881 -13.620 1.00 95.56 80 TYR A O 1
ATOM 636 N N . ARG A 1 81 ? 16.911 -0.763 -13.001 1.00 94.88 81 ARG A N 1
ATOM 637 C CA . ARG A 1 81 ? 16.463 -1.057 -11.644 1.00 94.88 81 ARG A CA 1
ATOM 638 C C . ARG A 1 81 ? 15.076 -0.458 -11.465 1.00 94.88 81 ARG A C 1
ATOM 640 O O . ARG A 1 81 ? 14.904 0.729 -11.733 1.00 94.88 81 ARG A O 1
ATOM 647 N N . ALA A 1 82 ? 14.123 -1.275 -11.032 1.00 95.62 82 ALA A N 1
ATOM 648 C CA . ALA A 1 82 ? 12.818 -0.783 -10.612 1.00 95.62 82 ALA A CA 1
ATOM 649 C C . ALA A 1 82 ? 12.957 0.135 -9.389 1.00 95.62 82 ALA A C 1
ATOM 651 O O . ALA A 1 82 ? 13.929 0.031 -8.641 1.00 95.62 82 ALA A O 1
ATOM 652 N N . MET A 1 83 ? 11.988 1.023 -9.174 1.00 95.00 83 MET A N 1
ATOM 653 C CA . MET A 1 83 ? 12.027 1.935 -8.031 1.00 95.00 83 MET A CA 1
ATOM 654 C C . MET A 1 83 ? 11.935 1.200 -6.692 1.00 95.00 83 MET A C 1
ATOM 656 O O . MET A 1 83 ? 12.637 1.574 -5.760 1.00 95.00 83 MET A O 1
ATOM 660 N N . TYR A 1 84 ? 11.102 0.159 -6.602 1.00 96.81 84 TYR A N 1
ATOM 661 C CA . TYR A 1 84 ? 10.886 -0.589 -5.363 1.00 96.81 84 TYR A CA 1
ATOM 662 C C . TYR A 1 84 ? 10.770 -2.095 -5.604 1.00 96.81 84 TYR A C 1
ATOM 664 O O . TYR A 1 84 ? 10.210 -2.528 -6.608 1.00 96.81 84 TYR A O 1
ATOM 672 N N . GLY A 1 85 ? 11.233 -2.896 -4.647 1.00 96.62 85 GLY A N 1
ATOM 673 C CA . GLY A 1 85 ? 10.915 -4.317 -4.524 1.00 96.62 85 GLY A CA 1
ATOM 674 C C . GLY A 1 85 ? 9.869 -4.534 -3.432 1.00 96.62 85 GLY A C 1
ATOM 675 O O . GLY A 1 85 ? 10.123 -4.295 -2.255 1.00 96.62 85 GLY A O 1
ATOM 676 N N . ILE A 1 86 ? 8.675 -4.995 -3.789 1.00 96.44 86 ILE A N 1
ATOM 677 C CA . ILE A 1 86 ? 7.595 -5.246 -2.830 1.00 96.44 86 ILE A CA 1
ATOM 678 C C . ILE A 1 86 ? 7.670 -6.689 -2.342 1.00 96.44 86 ILE A C 1
ATOM 680 O O . ILE A 1 86 ? 7.367 -7.619 -3.093 1.00 96.44 86 ILE A O 1
ATOM 684 N N . VAL A 1 87 ? 8.033 -6.877 -1.072 1.00 94.62 87 VAL A N 1
ATOM 685 C CA . VAL A 1 87 ? 8.144 -8.202 -0.451 1.00 94.62 87 VAL A CA 1
ATOM 686 C C . VAL A 1 87 ? 6.821 -8.560 0.217 1.00 94.62 87 VAL A C 1
ATOM 688 O O . VAL A 1 87 ? 6.408 -7.945 1.205 1.00 94.62 87 VAL A O 1
ATOM 691 N N . ARG A 1 88 ? 6.143 -9.572 -0.323 1.00 92.62 88 ARG A N 1
ATOM 692 C CA . ARG A 1 88 ? 4.866 -10.092 0.180 1.00 92.62 88 ARG A CA 1
ATOM 693 C C . ARG A 1 88 ? 5.098 -11.305 1.068 1.00 92.62 88 ARG A C 1
ATOM 695 O O . ARG A 1 88 ? 5.876 -12.186 0.700 1.00 92.62 88 ARG A O 1
ATOM 702 N N . LYS A 1 89 ? 4.355 -11.382 2.174 1.00 88.44 89 LYS A N 1
ATOM 703 C CA . LYS A 1 89 ? 4.339 -12.537 3.078 1.00 88.44 89 LYS A CA 1
ATOM 704 C C . LYS A 1 89 ? 3.953 -13.801 2.300 1.00 88.44 89 LYS A C 1
ATOM 706 O O . LYS A 1 89 ? 2.910 -13.834 1.637 1.00 88.44 89 LYS A O 1
ATOM 711 N N . GLY A 1 90 ? 4.773 -14.844 2.389 1.00 79.94 90 GLY A N 1
ATOM 712 C CA . GLY A 1 90 ? 4.420 -16.172 1.890 1.00 79.94 90 GLY A CA 1
ATOM 713 C C . GLY A 1 90 ? 3.193 -16.747 2.614 1.00 79.94 90 GLY A C 1
ATOM 714 O O . GLY A 1 90 ? 2.975 -16.510 3.802 1.00 79.94 90 GLY A O 1
ATOM 715 N N . ARG A 1 91 ? 2.352 -17.518 1.912 1.00 76.81 91 ARG A N 1
ATOM 716 C CA . ARG A 1 91 ? 1.237 -18.244 2.551 1.00 76.81 91 ARG A CA 1
ATOM 717 C C . ARG A 1 91 ? 1.760 -19.539 3.177 1.00 76.81 91 ARG A C 1
ATOM 719 O O . ARG A 1 91 ? 2.374 -20.322 2.465 1.00 76.81 91 ARG A O 1
ATOM 726 N N . ARG A 1 92 ? 1.466 -19.781 4.464 1.00 64.88 92 ARG A N 1
ATOM 727 C CA . ARG A 1 92 ? 1.655 -21.071 5.175 1.00 64.88 92 ARG A CA 1
ATOM 728 C C . ARG A 1 92 ? 2.974 -21.794 4.831 1.00 64.88 92 ARG A C 1
ATOM 730 O O . ARG A 1 92 ? 2.957 -22.832 4.181 1.00 64.88 92 ARG A O 1
ATOM 737 N N . GLY A 1 93 ? 4.110 -21.238 5.252 1.00 57.88 93 GLY A N 1
ATOM 738 C CA . GLY A 1 93 ? 5.432 -21.856 5.049 1.00 57.88 93 GLY A CA 1
ATOM 739 C C . GLY A 1 93 ? 6.038 -21.670 3.652 1.00 57.88 93 GLY A C 1
ATOM 740 O O . GLY A 1 93 ? 7.156 -22.116 3.418 1.00 57.88 93 GLY A O 1
ATOM 741 N N . ALA A 1 94 ? 5.344 -20.995 2.728 1.00 73.56 94 ALA A N 1
ATOM 742 C CA . ALA A 1 94 ? 5.930 -20.586 1.456 1.00 73.56 94 ALA A CA 1
ATOM 743 C C . ALA A 1 94 ? 6.958 -19.458 1.638 1.00 73.56 94 ALA A C 1
ATOM 745 O O . ALA A 1 94 ? 6.826 -18.617 2.528 1.00 73.56 94 ALA A O 1
ATOM 746 N N . VAL A 1 95 ? 7.942 -19.418 0.738 1.00 80.62 95 VAL A N 1
ATOM 747 C CA . VAL A 1 95 ? 8.927 -18.333 0.644 1.00 80.62 95 VAL A CA 1
ATOM 748 C C . VAL A 1 95 ? 8.219 -17.019 0.299 1.00 80.62 95 VAL A C 1
ATOM 750 O O . VAL A 1 95 ? 7.251 -17.005 -0.473 1.00 80.62 95 VAL A O 1
ATOM 753 N N . ASP A 1 96 ? 8.703 -15.919 0.877 1.00 84.94 96 ASP A N 1
ATOM 754 C CA . ASP A 1 96 ? 8.249 -14.573 0.536 1.00 84.94 96 ASP A CA 1
ATOM 755 C C . ASP A 1 96 ? 8.405 -14.321 -0.971 1.00 84.94 96 ASP A C 1
ATOM 757 O O . ASP A 1 96 ? 9.352 -14.782 -1.612 1.00 84.94 96 ASP A O 1
ATOM 761 N N . ARG A 1 97 ? 7.446 -13.599 -1.555 1.00 87.50 97 ARG A N 1
ATOM 762 C CA . ARG A 1 97 ? 7.465 -13.268 -2.985 1.00 87.50 97 ARG A CA 1
ATOM 763 C C . ARG A 1 97 ? 7.805 -11.803 -3.166 1.00 87.50 97 ARG A C 1
ATOM 765 O O . ARG A 1 97 ? 7.118 -10.950 -2.607 1.00 87.50 97 ARG A O 1
ATOM 772 N N . THR A 1 98 ? 8.796 -11.528 -4.004 1.00 91.75 98 THR A N 1
ATOM 773 C CA . THR A 1 98 ? 9.160 -10.164 -4.389 1.00 91.75 98 THR A CA 1
ATOM 774 C C . THR A 1 98 ? 8.533 -9.819 -5.733 1.00 91.75 98 THR A C 1
ATOM 776 O O . THR A 1 98 ? 8.596 -10.602 -6.681 1.00 91.75 98 THR A O 1
ATOM 779 N N . VAL A 1 99 ? 7.904 -8.650 -5.806 1.00 94.62 99 VAL A N 1
ATOM 780 C CA . VAL A 1 99 ? 7.422 -8.055 -7.054 1.00 94.62 99 VAL A CA 1
ATOM 781 C C . VAL A 1 99 ? 8.112 -6.717 -7.223 1.00 94.62 99 VAL A C 1
ATOM 783 O O . VAL A 1 99 ? 8.002 -5.857 -6.354 1.00 94.62 99 VAL A O 1
ATOM 786 N N . ASP A 1 100 ? 8.803 -6.540 -8.338 1.00 96.88 100 ASP A N 1
ATOM 787 C CA . ASP A 1 100 ? 9.448 -5.278 -8.656 1.00 96.88 100 ASP A CA 1
ATOM 788 C C . ASP A 1 100 ? 8.402 -4.291 -9.168 1.00 96.88 100 ASP A C 1
ATOM 790 O O . ASP A 1 100 ? 7.482 -4.647 -9.915 1.00 96.88 100 ASP A O 1
ATOM 794 N N . VAL A 1 101 ? 8.512 -3.042 -8.736 1.00 97.06 101 VAL A N 1
ATOM 795 C CA . VAL A 1 101 ? 7.541 -2.000 -9.033 1.00 97.06 101 VAL A CA 1
ATOM 796 C C . VAL A 1 101 ? 8.237 -0.743 -9.511 1.00 97.06 101 VAL A C 1
ATOM 798 O O . VAL A 1 101 ? 9.159 -0.230 -8.879 1.00 97.06 101 VAL A O 1
ATOM 801 N N . GLU A 1 102 ? 7.737 -0.227 -10.624 1.00 96.31 102 GLU A N 1
ATOM 802 C CA . GLU A 1 102 ? 8.051 1.108 -11.096 1.00 96.31 102 GLU A CA 1
ATOM 803 C C . GLU A 1 102 ? 6.864 2.047 -10.869 1.00 96.31 102 GLU A C 1
ATOM 805 O O . GLU A 1 102 ? 5.702 1.669 -11.064 1.00 96.31 102 GLU A O 1
ATOM 810 N N . VAL A 1 103 ? 7.171 3.283 -10.485 1.00 95.00 103 VAL A N 1
ATOM 811 C CA . VAL A 1 103 ? 6.193 4.349 -10.265 1.00 95.00 103 VAL A CA 1
ATOM 812 C C . VAL A 1 103 ? 6.462 5.457 -11.270 1.00 95.00 103 VAL A C 1
ATOM 814 O O . VAL A 1 103 ? 7.514 6.090 -11.238 1.00 95.00 103 VAL A O 1
ATOM 817 N N . LEU A 1 104 ? 5.507 5.689 -12.167 1.00 93.31 104 LEU A N 1
ATOM 818 C CA . LEU A 1 104 ? 5.633 6.658 -13.255 1.00 93.31 104 LEU A CA 1
ATOM 819 C C . LEU A 1 104 ? 4.441 7.604 -13.280 1.00 93.31 104 LEU A C 1
ATOM 821 O O . LEU A 1 104 ? 3.361 7.301 -12.792 1.00 93.31 104 LEU A O 1
ATOM 825 N N . THR A 1 105 ? 4.589 8.734 -13.941 1.00 93.31 105 THR A N 1
ATOM 826 C CA . THR A 1 105 ? 3.441 9.450 -14.496 1.00 93.31 105 THR A CA 1
ATOM 827 C C . THR A 1 105 ? 2.956 8.758 -15.776 1.00 93.31 105 THR A C 1
ATOM 829 O O . THR A 1 105 ? 3.722 8.092 -16.480 1.00 93.31 105 THR A O 1
ATOM 832 N N . ASP A 1 106 ? 1.686 8.948 -16.131 1.00 92.44 106 ASP A N 1
ATOM 833 C CA . ASP A 1 106 ? 1.121 8.489 -17.403 1.00 92.44 106 ASP A CA 1
ATOM 834 C C . ASP A 1 106 ? 1.919 9.058 -18.586 1.00 92.44 106 ASP A C 1
ATOM 836 O O . ASP A 1 106 ? 2.149 8.364 -19.578 1.00 92.44 106 ASP A O 1
ATOM 840 N N . LEU A 1 107 ? 2.414 10.295 -18.454 1.00 92.75 107 LEU A N 1
ATOM 841 C CA . LEU A 1 107 ? 3.264 10.948 -19.446 1.00 92.75 107 LEU A CA 1
ATOM 842 C C . LEU A 1 107 ? 4.620 10.244 -19.606 1.00 92.75 107 LEU A C 1
ATOM 844 O O . LEU A 1 107 ? 5.043 9.998 -20.733 1.00 92.75 107 LEU A O 1
ATOM 848 N N . GLU A 1 108 ? 5.298 9.887 -18.512 1.00 91.69 108 GLU A N 1
ATOM 849 C CA . GLU A 1 108 ? 6.572 9.151 -18.560 1.00 91.69 108 GLU A CA 1
ATOM 850 C C . GLU A 1 108 ? 6.405 7.755 -19.164 1.00 91.69 108 GLU A C 1
ATOM 852 O O . GLU A 1 108 ? 7.231 7.319 -19.974 1.00 91.69 108 GLU A O 1
ATOM 857 N N . LEU A 1 109 ? 5.317 7.061 -18.819 1.00 92.94 109 LEU A N 1
ATOM 858 C CA . LEU A 1 109 ? 4.990 5.771 -19.420 1.00 92.94 109 LEU A CA 1
ATOM 859 C C . LEU A 1 109 ? 4.692 5.918 -20.921 1.00 92.94 109 LEU A C 1
ATOM 861 O O . LEU A 1 109 ? 5.134 5.093 -21.726 1.00 92.94 109 LEU A O 1
ATOM 865 N N . ALA A 1 110 ? 3.966 6.970 -21.309 1.00 92.75 110 ALA A N 1
ATOM 866 C CA . ALA A 1 110 ? 3.594 7.232 -22.694 1.00 92.75 110 ALA A CA 1
ATOM 867 C C . ALA A 1 110 ? 4.777 7.670 -23.567 1.00 92.75 110 ALA A C 1
ATOM 869 O O . ALA A 1 110 ? 4.845 7.258 -24.727 1.00 92.75 110 ALA A O 1
ATOM 870 N N . ARG A 1 111 ? 5.708 8.458 -23.018 1.00 95.06 111 ARG A N 1
ATOM 871 C CA . ARG A 1 111 ? 6.892 8.952 -23.732 1.00 95.06 111 ARG A CA 1
ATOM 872 C C . ARG A 1 111 ? 7.782 7.811 -24.214 1.00 95.06 111 ARG A C 1
ATOM 874 O O . ARG A 1 111 ? 8.252 7.835 -25.345 1.00 95.06 111 ARG A O 1
ATOM 881 N N . ASP A 1 112 ? 7.956 6.785 -23.382 1.00 92.69 112 ASP A N 1
ATOM 882 C CA . ASP A 1 112 ? 8.946 5.728 -23.597 1.00 92.69 112 ASP A CA 1
ATOM 883 C C . ASP A 1 112 ? 8.315 4.320 -23.689 1.00 92.69 112 ASP A C 1
ATOM 885 O O . ASP A 1 112 ? 8.883 3.328 -23.226 1.00 92.69 112 ASP A O 1
ATOM 889 N N . LYS A 1 113 ? 7.136 4.185 -24.322 1.00 93.19 113 LYS A N 1
ATOM 890 C CA . LYS A 1 113 ? 6.391 2.903 -24.420 1.00 93.19 113 LYS A CA 1
ATOM 891 C C . LYS A 1 113 ? 7.240 1.727 -24.918 1.00 93.19 113 LYS A C 1
ATOM 893 O O . LYS A 1 113 ? 7.140 0.618 -24.389 1.00 93.19 113 LYS A O 1
ATOM 898 N N . ALA A 1 114 ? 8.079 1.950 -25.933 1.00 93.69 114 ALA A N 1
ATOM 899 C CA . ALA A 1 114 ? 8.936 0.908 -26.499 1.00 93.69 114 ALA A CA 1
ATOM 900 C C . ALA A 1 114 ? 9.994 0.415 -25.496 1.00 93.69 114 ALA A C 1
ATOM 902 O O . ALA A 1 114 ? 10.235 -0.791 -25.401 1.00 93.69 114 ALA A O 1
ATOM 903 N N . LYS A 1 115 ? 10.577 1.328 -24.707 1.00 94.88 115 LYS A N 1
ATOM 904 C CA . LYS A 1 115 ? 11.509 0.997 -23.621 1.00 94.88 115 LYS A CA 1
ATOM 905 C C . LYS A 1 115 ? 10.809 0.140 -22.569 1.00 94.88 115 LYS A C 1
ATOM 907 O O . LYS A 1 115 ? 11.293 -0.942 -22.249 1.00 94.88 115 LYS A O 1
ATOM 912 N N . TRP A 1 116 ? 9.634 0.564 -22.103 1.00 95.25 116 TRP A N 1
ATOM 913 C CA . TRP A 1 116 ? 8.871 -0.172 -21.090 1.00 95.25 116 TRP A CA 1
ATOM 914 C C . TRP A 1 116 ? 8.431 -1.561 -21.557 1.00 95.25 116 TRP A C 1
ATOM 916 O O . TRP A 1 116 ? 8.448 -2.507 -20.770 1.00 95.25 116 TRP A O 1
ATOM 926 N N . LYS A 1 117 ? 8.111 -1.726 -22.848 1.00 95.38 117 LYS A N 1
ATOM 927 C CA . LYS A 1 117 ? 7.836 -3.044 -23.438 1.00 95.38 117 LYS A CA 1
ATOM 928 C C . LYS A 1 117 ? 9.054 -3.973 -23.352 1.00 95.38 117 LYS A C 1
ATOM 930 O O . LYS A 1 117 ? 8.893 -5.128 -22.966 1.00 95.38 117 LYS A O 1
ATOM 935 N N . ARG A 1 118 ? 10.252 -3.471 -23.674 1.00 96.38 118 ARG A N 1
ATOM 936 C CA . ARG A 1 118 ? 11.512 -4.238 -23.619 1.00 96.38 118 ARG A CA 1
ATOM 937 C C . ARG A 1 118 ? 11.905 -4.594 -22.188 1.00 96.38 118 ARG A C 1
ATOM 939 O O . ARG A 1 118 ? 12.226 -5.745 -21.925 1.00 96.38 118 ARG A O 1
ATOM 946 N N . ILE A 1 119 ? 11.792 -3.646 -21.258 1.00 97.00 119 ILE A N 1
ATOM 947 C CA . ILE A 1 119 ? 12.046 -3.889 -19.832 1.00 97.00 119 ILE A CA 1
ATOM 948 C C . ILE A 1 119 ? 11.103 -4.977 -19.302 1.00 97.00 119 ILE A C 1
ATOM 950 O O . ILE A 1 119 ? 11.563 -5.962 -18.736 1.00 97.00 119 ILE A O 1
ATOM 954 N N . ARG A 1 120 ? 9.787 -4.869 -19.546 1.00 96.38 120 ARG A N 1
ATOM 955 C CA . ARG A 1 120 ? 8.823 -5.906 -19.126 1.00 96.38 120 ARG A CA 1
ATOM 956 C C . ARG A 1 120 ? 9.136 -7.279 -19.720 1.00 96.38 120 ARG A C 1
ATOM 958 O O . ARG A 1 120 ? 8.888 -8.288 -19.069 1.00 96.38 120 ARG A O 1
ATOM 965 N N . GLN A 1 121 ? 9.632 -7.330 -20.955 1.00 96.00 121 GLN A N 1
ATOM 966 C CA . GLN A 1 121 ? 10.058 -8.582 -21.573 1.00 96.00 121 GLN A CA 1
ATOM 967 C C . GLN A 1 121 ? 11.280 -9.174 -20.860 1.00 96.00 121 GLN A C 1
ATOM 969 O O . GLN A 1 121 ? 11.248 -10.359 -20.551 1.00 96.00 121 GLN A O 1
ATOM 974 N N . ALA A 1 122 ? 12.293 -8.362 -20.552 1.00 97.12 122 ALA A N 1
ATOM 975 C CA . ALA A 1 122 ? 13.479 -8.807 -19.823 1.00 97.12 122 ALA A CA 1
ATOM 976 C C . ALA A 1 122 ? 13.130 -9.339 -18.420 1.00 97.12 122 ALA A C 1
ATOM 978 O O . ALA A 1 122 ? 13.541 -10.437 -18.070 1.00 97.12 122 ALA A O 1
ATOM 979 N N . TYR A 1 123 ? 12.249 -8.658 -17.674 1.00 96.62 123 TYR A N 1
ATOM 980 C CA . TYR A 1 123 ? 11.745 -9.177 -16.391 1.00 96.62 123 TYR A CA 1
ATOM 981 C C . TYR A 1 123 ? 11.115 -10.568 -16.522 1.00 96.62 123 TYR A C 1
ATOM 983 O O . TYR A 1 123 ? 11.400 -11.451 -15.719 1.00 96.62 123 TYR A O 1
ATOM 991 N N . ARG A 1 124 ? 10.288 -10.790 -17.553 1.00 95.19 124 ARG A N 1
ATOM 992 C CA . ARG A 1 124 ? 9.675 -12.106 -17.796 1.00 95.19 124 ARG A CA 1
ATOM 993 C C . ARG A 1 124 ? 10.708 -13.174 -18.143 1.00 95.19 124 ARG A C 1
ATOM 995 O O . ARG A 1 124 ? 10.529 -14.316 -17.740 1.00 95.19 124 ARG A O 1
ATOM 1002 N N . GLN A 1 125 ? 11.748 -12.815 -18.894 1.00 95.38 125 GLN A N 1
ATOM 1003 C CA . GLN A 1 125 ? 12.842 -13.727 -19.242 1.00 95.38 125 GLN A CA 1
ATOM 1004 C C . GLN A 1 125 ? 13.649 -14.134 -18.003 1.00 95.38 125 GLN A C 1
ATOM 1006 O O . GLN A 1 125 ? 13.985 -15.305 -17.869 1.00 95.38 125 GLN A O 1
ATOM 1011 N N . ASP A 1 126 ? 13.833 -13.213 -17.057 1.00 93.81 126 ASP A N 1
ATOM 1012 C CA . ASP A 1 126 ? 14.472 -13.466 -15.759 1.00 93.81 126 ASP A CA 1
ATOM 1013 C C . ASP A 1 126 ? 13.522 -14.115 -14.731 1.00 93.81 126 ASP A C 1
ATOM 1015 O O . ASP A 1 126 ? 13.855 -14.232 -13.553 1.00 93.81 126 ASP A O 1
ATOM 1019 N N . ASN A 1 127 ? 12.316 -14.527 -15.146 1.00 93.88 12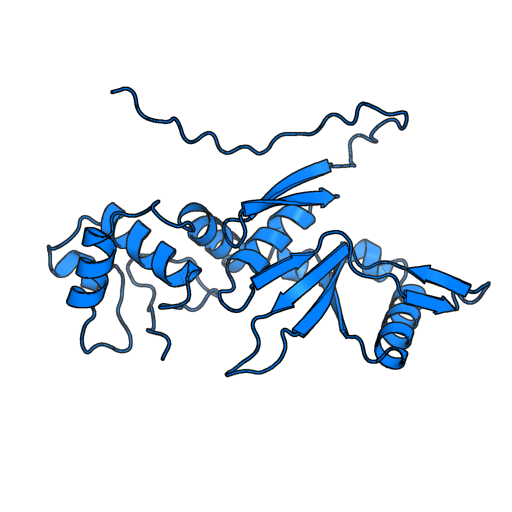7 ASN A N 1
ATOM 1020 C CA . ASN A 1 127 ? 11.276 -15.096 -14.283 1.00 93.88 127 ASN A CA 1
ATOM 1021 C C . ASN A 1 127 ? 10.893 -14.190 -13.088 1.00 93.88 127 ASN A C 1
ATOM 1023 O O . ASN A 1 127 ? 10.486 -14.657 -12.022 1.00 93.88 127 ASN A O 1
ATOM 1027 N N . ARG A 1 128 ? 11.008 -12.870 -13.273 1.00 93.62 128 ARG A N 1
ATOM 1028 C CA . ARG A 1 128 ? 10.639 -11.823 -12.314 1.00 93.62 128 ARG A CA 1
ATOM 1029 C C . ARG A 1 128 ? 9.397 -11.075 -12.795 1.00 93.62 128 ARG A C 1
ATOM 1031 O O . ARG A 1 128 ? 9.063 -11.039 -13.979 1.00 93.62 128 ARG A O 1
ATOM 1038 N N . THR A 1 129 ? 8.683 -10.449 -11.864 1.00 93.50 129 THR A N 1
ATOM 1039 C CA . THR A 1 129 ? 7.479 -9.666 -12.181 1.00 93.50 129 THR A CA 1
ATOM 1040 C C . THR A 1 129 ? 7.754 -8.186 -11.979 1.00 93.50 129 THR A C 1
ATOM 1042 O O . THR A 1 129 ? 8.073 -7.787 -10.865 1.00 93.50 129 THR A O 1
ATOM 1045 N N . LEU A 1 130 ? 7.560 -7.388 -13.035 1.00 96.31 130 LEU A N 1
ATOM 1046 C CA . LEU A 1 130 ? 7.519 -5.927 -12.961 1.00 96.31 130 LEU A CA 1
ATOM 1047 C C . LEU A 1 130 ? 6.078 -5.430 -13.094 1.00 96.31 130 LEU A C 1
ATOM 1049 O O . LEU A 1 130 ? 5.433 -5.653 -14.125 1.00 96.31 130 LEU A O 1
ATOM 1053 N N . LEU A 1 131 ? 5.605 -4.696 -12.092 1.00 96.44 131 LEU A N 1
ATOM 1054 C CA . LEU A 1 131 ? 4.382 -3.901 -12.174 1.00 96.44 131 LEU A CA 1
ATOM 1055 C C . LEU A 1 131 ? 4.738 -2.427 -12.361 1.00 96.44 131 LEU A C 1
ATOM 1057 O O . LEU A 1 131 ? 5.730 -1.943 -11.831 1.00 96.44 131 LEU A O 1
ATOM 1061 N N . ILE A 1 132 ? 3.924 -1.710 -13.129 1.00 95.81 132 ILE A N 1
ATOM 1062 C CA . ILE A 1 132 ? 4.080 -0.266 -13.314 1.00 95.81 132 ILE A CA 1
ATOM 1063 C C . ILE A 1 132 ? 2.800 0.387 -12.820 1.00 95.81 132 ILE A C 1
ATOM 1065 O O . ILE A 1 132 ? 1.728 0.084 -13.348 1.00 95.81 132 ILE A O 1
ATOM 1069 N N . PHE A 1 133 ? 2.925 1.266 -11.835 1.00 95.94 133 PHE A N 1
ATOM 1070 C CA . PHE A 1 133 ? 1.826 2.073 -11.323 1.00 95.94 133 PHE A CA 1
ATOM 1071 C C . PHE A 1 133 ? 1.962 3.497 -11.838 1.00 95.94 133 PHE A C 1
ATOM 1073 O O . PHE A 1 133 ? 3.062 4.052 -11.849 1.00 95.94 133 PHE A O 1
ATOM 1080 N N . THR A 1 134 ? 0.840 4.075 -12.266 1.00 95.50 134 THR A N 1
ATOM 1081 C CA . THR A 1 134 ? 0.797 5.459 -12.736 1.00 95.50 134 THR A CA 1
ATOM 1082 C C . THR A 1 134 ? 0.019 6.374 -11.804 1.00 95.50 134 THR A C 1
ATOM 1084 O O . THR A 1 134 ? -0.691 5.893 -10.919 1.00 95.50 134 THR A O 1
ATOM 1087 N N . ASN A 1 135 ? 0.118 7.694 -11.999 1.00 94.19 135 ASN A N 1
ATOM 1088 C CA . ASN A 1 135 ? -0.647 8.679 -11.225 1.00 94.19 135 ASN A CA 1
ATOM 1089 C C . ASN A 1 135 ? -2.147 8.355 -11.178 1.00 94.19 135 ASN A C 1
ATOM 1091 O O . ASN A 1 135 ? -2.729 8.494 -10.113 1.00 94.19 135 ASN A O 1
ATOM 1095 N N . HIS A 1 136 ? -2.765 7.865 -12.259 1.00 92.94 136 HIS A N 1
ATOM 1096 C CA . HIS A 1 136 ? -4.182 7.483 -12.233 1.00 92.94 136 HIS A CA 1
ATOM 1097 C C . HIS A 1 136 ? -4.467 6.337 -11.247 1.00 92.94 136 HIS A C 1
ATOM 1099 O O . HIS A 1 136 ? -5.468 6.350 -10.540 1.00 92.94 136 HIS A O 1
ATOM 1105 N 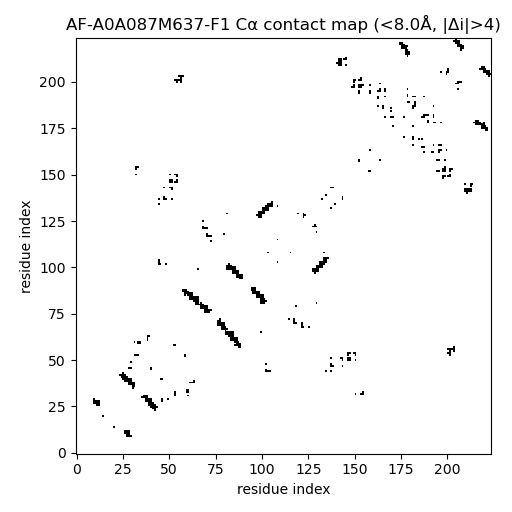N . ALA A 1 137 ? -3.588 5.334 -11.176 1.00 92.69 137 ALA A N 1
ATOM 1106 C CA . ALA A 1 137 ? -3.751 4.214 -10.249 1.00 92.69 137 ALA A CA 1
ATOM 1107 C C . ALA A 1 137 ? -3.401 4.586 -8.797 1.00 92.69 137 ALA A C 1
ATOM 1109 O O . ALA A 1 137 ? -3.944 3.991 -7.866 1.00 92.69 137 ALA A O 1
ATOM 1110 N N . ILE A 1 138 ? -2.472 5.528 -8.616 1.00 94.88 138 ILE A N 1
ATOM 1111 C CA . ILE A 1 138 ? -1.925 5.922 -7.312 1.00 94.88 138 ILE A CA 1
ATOM 1112 C C . ILE A 1 138 ? -2.787 6.993 -6.639 1.00 94.88 138 ILE A C 1
ATOM 1114 O O . ILE A 1 138 ? -3.060 6.905 -5.450 1.00 94.88 138 ILE A O 1
ATOM 1118 N N . LEU A 1 139 ? -3.234 7.993 -7.396 1.00 94.00 139 LEU A N 1
ATOM 1119 C CA . LEU A 1 139 ? -4.009 9.134 -6.899 1.00 94.00 139 LEU A CA 1
ATOM 1120 C C . LEU A 1 139 ? -5.522 8.893 -7.004 1.00 94.00 139 LEU A C 1
ATOM 1122 O O . LEU A 1 139 ? -6.307 9.837 -7.046 1.00 94.00 139 LEU A O 1
ATOM 1126 N N . SER A 1 140 ? -5.937 7.629 -7.107 1.00 92.50 140 SER A N 1
ATOM 1127 C CA . SER A 1 140 ? -7.349 7.268 -7.172 1.00 92.50 140 SER A CA 1
ATOM 1128 C C . SER A 1 140 ? -7.978 7.451 -5.795 1.00 92.50 140 SER A C 1
ATOM 1130 O O . SER A 1 140 ? -7.725 6.668 -4.879 1.00 92.50 140 SER A O 1
ATOM 1132 N N . GLU A 1 141 ? -8.840 8.451 -5.663 1.00 92.69 141 GLU A N 1
ATOM 1133 C CA . GLU A 1 141 ? -9.669 8.625 -4.473 1.00 92.69 141 GLU A CA 1
ATOM 1134 C C . GLU A 1 141 ? -10.928 7.747 -4.537 1.00 92.69 141 GLU A C 1
ATOM 1136 O O . GLU A 1 141 ? -11.384 7.419 -5.637 1.00 92.69 141 GLU A O 1
ATOM 1141 N N . PRO A 1 142 ? -11.475 7.319 -3.383 1.00 94.94 142 PRO A N 1
ATOM 1142 C CA . PRO A 1 142 ? -11.048 7.619 -2.003 1.00 94.94 142 PRO A CA 1
ATOM 1143 C C . PRO A 1 142 ? -9.965 6.670 -1.458 1.00 94.94 142 PRO A C 1
ATOM 1145 O O . PRO A 1 142 ? -9.620 6.701 -0.276 1.00 94.94 142 PRO A O 1
ATOM 1148 N N . ARG A 1 143 ? -9.436 5.781 -2.303 1.00 93.81 143 ARG A N 1
ATOM 1149 C CA . ARG A 1 143 ? -8.503 4.728 -1.894 1.00 93.81 143 ARG A CA 1
ATOM 1150 C C . ARG A 1 143 ? -7.211 5.283 -1.289 1.00 93.81 143 ARG A C 1
ATOM 1152 O O . ARG A 1 143 ? -6.715 4.700 -0.327 1.00 93.81 143 ARG A O 1
ATOM 1159 N N . LEU A 1 144 ? -6.666 6.369 -1.838 1.00 94.62 144 LEU A N 1
ATOM 1160 C CA . LEU A 1 144 ? -5.469 7.005 -1.286 1.00 94.62 144 LEU A CA 1
ATOM 1161 C C . LEU A 1 144 ? -5.754 7.640 0.080 1.00 94.62 144 LEU A C 1
ATOM 1163 O O . LEU A 1 144 ? -5.021 7.360 1.027 1.00 94.62 144 LEU A O 1
ATOM 1167 N N . THR A 1 145 ? -6.848 8.395 0.214 1.00 95.81 145 THR A N 1
ATOM 1168 C CA . THR A 1 145 ? -7.278 8.944 1.511 1.00 95.81 145 THR A CA 1
ATOM 1169 C C . THR A 1 145 ? -7.419 7.842 2.564 1.00 95.81 145 THR A C 1
ATOM 1171 O O . THR A 1 145 ? -6.876 7.956 3.663 1.00 95.81 145 THR A O 1
ATOM 1174 N N . ASN A 1 146 ? -8.069 6.731 2.208 1.00 95.94 146 ASN A N 1
ATOM 1175 C CA . ASN A 1 146 ? -8.218 5.568 3.082 1.00 95.94 146 ASN A CA 1
ATOM 1176 C C . ASN A 1 146 ? -6.870 4.952 3.496 1.00 95.94 146 ASN A C 1
ATOM 1178 O O . ASN A 1 146 ? -6.694 4.544 4.642 1.00 95.94 146 ASN A O 1
ATOM 1182 N N . ALA A 1 147 ? -5.898 4.897 2.586 1.00 95.38 147 ALA A N 1
ATOM 1183 C CA . ALA A 1 147 ? -4.568 4.397 2.914 1.00 95.38 147 ALA A CA 1
ATOM 1184 C C . ALA A 1 147 ? -3.840 5.302 3.912 1.00 95.38 147 ALA A C 1
ATOM 1186 O O . ALA A 1 147 ? -3.263 4.802 4.877 1.00 95.38 147 ALA A O 1
ATOM 1187 N N . MET A 1 148 ? -3.933 6.619 3.729 1.00 94.94 148 MET A N 1
ATOM 1188 C CA . MET A 1 148 ? -3.317 7.596 4.628 1.00 94.94 148 MET A CA 1
ATOM 1189 C C . MET A 1 148 ? -3.890 7.515 6.050 1.00 94.94 148 MET A C 1
ATOM 1191 O O . MET A 1 148 ? -3.129 7.493 7.022 1.00 94.94 148 MET A O 1
ATOM 1195 N N . ILE A 1 149 ? -5.219 7.424 6.200 1.00 94.19 149 ILE A N 1
ATOM 1196 C CA . ILE A 1 149 ? -5.845 7.296 7.531 1.00 94.19 149 ILE A CA 1
ATOM 1197 C C . ILE A 1 149 ? -5.461 5.980 8.219 1.00 94.19 149 ILE A C 1
ATOM 1199 O O . ILE A 1 149 ? -5.164 5.991 9.412 1.00 94.19 149 ILE A O 1
ATOM 1203 N N . VAL A 1 150 ? -5.386 4.865 7.479 1.00 94.06 150 VAL A N 1
ATOM 1204 C CA . VAL A 1 150 ? -4.963 3.569 8.033 1.00 94.06 150 VAL A CA 1
ATOM 1205 C C . VAL A 1 150 ? -3.514 3.653 8.498 1.00 94.06 150 VAL A C 1
ATOM 1207 O O . VAL A 1 150 ? -3.215 3.279 9.627 1.00 94.06 150 VAL A O 1
ATOM 1210 N N . ASN A 1 151 ? -2.618 4.192 7.669 1.00 92.44 151 ASN A N 1
ATOM 1211 C CA . ASN A 1 151 ? -1.199 4.284 8.006 1.00 92.44 151 ASN A CA 1
ATOM 1212 C C . ASN A 1 151 ? -0.925 5.220 9.187 1.00 92.44 151 ASN A C 1
ATOM 1214 O O . ASN A 1 151 ? -0.006 4.957 9.958 1.00 92.44 151 ASN A O 1
ATOM 1218 N N . THR A 1 152 ? -1.744 6.257 9.378 1.00 91.00 152 THR A N 1
ATOM 1219 C CA . THR A 1 152 ? -1.657 7.143 10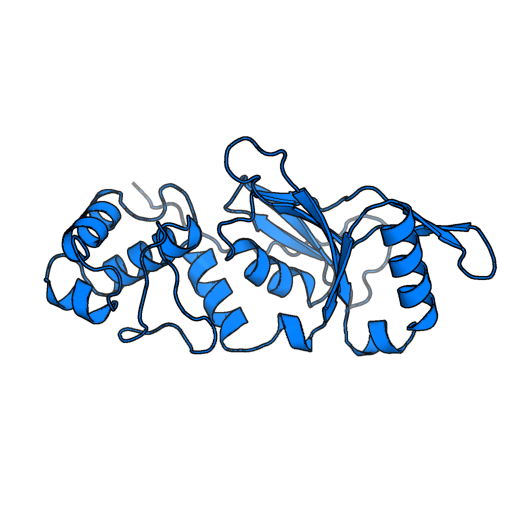.553 1.00 91.00 152 THR A CA 1
ATOM 1220 C C . THR A 1 152 ? -1.972 6.399 11.853 1.00 91.00 152 THR A C 1
ATOM 1222 O O . THR A 1 152 ? -1.424 6.732 12.900 1.00 91.00 152 THR A O 1
ATOM 1225 N N . GLN A 1 153 ? -2.825 5.373 11.785 1.00 91.12 153 GLN A N 1
ATOM 1226 C CA . GLN A 1 153 ? -3.189 4.528 12.925 1.00 91.12 153 GLN A CA 1
ATOM 1227 C C . GLN A 1 153 ? -2.376 3.227 12.990 1.00 91.12 153 GLN A C 1
ATOM 1229 O O . GLN A 1 153 ? -2.600 2.397 13.871 1.00 91.12 153 GLN A O 1
ATOM 1234 N N . ALA A 1 154 ? -1.434 3.018 12.069 1.00 86.62 154 ALA A N 1
ATOM 1235 C CA . ALA A 1 154 ? -0.680 1.781 11.958 1.00 86.62 154 ALA A CA 1
ATOM 1236 C C . ALA A 1 154 ? 0.590 1.822 12.817 1.00 86.62 154 ALA A C 1
ATOM 1238 O O . ALA A 1 154 ? 1.466 2.665 12.633 1.00 86.62 154 ALA A O 1
ATOM 1239 N N . GLY A 1 155 ? 0.724 0.869 13.739 1.00 81.88 155 GLY A N 1
ATOM 1240 C CA . GLY A 1 155 ? 1.914 0.744 14.576 1.00 81.88 155 GLY A CA 1
ATOM 1241 C C . GLY A 1 155 ? 1.663 -0.056 15.847 1.00 81.88 155 GLY A C 1
ATOM 1242 O O . GLY A 1 155 ? 0.570 -0.029 16.414 1.00 81.88 155 GLY A O 1
ATOM 1243 N N . SER A 1 156 ? 2.694 -0.768 16.302 1.00 77.12 156 SER A N 1
ATOM 1244 C CA . SER A 1 156 ? 2.650 -1.467 17.586 1.00 77.12 156 SER A CA 1
ATOM 1245 C C . SER A 1 156 ? 2.655 -0.455 18.732 1.00 77.12 156 SER A C 1
ATOM 1247 O O . SER A 1 156 ? 3.500 0.437 18.764 1.00 77.12 156 SER A O 1
ATOM 1249 N N . GLY A 1 157 ? 1.714 -0.591 19.668 1.00 79.88 157 GLY A N 1
ATOM 1250 C CA . GLY A 1 157 ? 1.625 0.259 20.859 1.00 79.88 157 GLY A CA 1
ATOM 1251 C C . GLY A 1 157 ? 1.030 1.653 20.636 1.00 79.88 157 GLY A C 1
ATOM 1252 O O . GLY A 1 157 ? 0.983 2.426 21.588 1.00 79.88 157 GLY A O 1
ATOM 1253 N N . LEU A 1 158 ? 0.560 1.973 19.423 1.00 87.06 158 LEU A N 1
ATOM 1254 C CA . LEU A 1 158 ? -0.130 3.240 19.150 1.00 87.06 158 LEU A CA 1
ATOM 1255 C C . LEU A 1 158 ? -1.518 3.280 19.808 1.00 87.06 158 LEU A C 1
ATOM 1257 O O . LEU A 1 158 ? -1.909 4.293 20.379 1.00 87.06 158 LEU A O 1
ATOM 1261 N N . ILE A 1 159 ? -2.241 2.159 19.739 1.00 92.31 159 ILE A N 1
ATOM 1262 C CA . ILE A 1 159 ? -3.563 1.987 20.340 1.00 92.31 159 ILE A CA 1
ATOM 1263 C C . ILE A 1 159 ? -3.430 1.147 21.619 1.00 92.31 159 ILE A C 1
ATOM 1265 O O . ILE A 1 159 ? -2.756 0.108 21.589 1.00 92.31 159 ILE A O 1
ATOM 1269 N N . PRO A 1 160 ? -4.059 1.549 22.742 1.00 93.44 160 PRO A N 1
ATOM 1270 C CA . PRO A 1 160 ? -4.091 0.743 23.954 1.00 93.44 160 PRO A CA 1
ATOM 1271 C C . PRO A 1 160 ? -4.634 -0.661 23.683 1.00 93.44 160 PRO A C 1
ATOM 1273 O O . PRO A 1 160 ? -5.655 -0.842 23.023 1.00 93.44 160 PRO A O 1
ATOM 1276 N N . ARG A 1 161 ? -3.985 -1.679 24.252 1.00 92.19 161 ARG A N 1
ATOM 1277 C CA . ARG A 1 161 ? -4.411 -3.075 24.077 1.00 92.19 161 ARG A CA 1
ATOM 1278 C C . ARG A 1 161 ? -5.849 -3.321 24.552 1.00 92.19 161 ARG A C 1
ATOM 1280 O O . ARG A 1 161 ? -6.558 -4.105 23.931 1.00 92.19 161 ARG A O 1
ATOM 1287 N N . ALA A 1 162 ? -6.274 -2.626 25.607 1.00 94.25 162 ALA A N 1
ATOM 1288 C CA . ALA A 1 162 ? -7.643 -2.690 26.110 1.00 94.25 162 ALA A CA 1
ATOM 1289 C C . ALA A 1 162 ? -8.675 -2.254 25.053 1.00 94.25 162 ALA A C 1
ATOM 1291 O O . ALA A 1 162 ? -9.721 -2.885 24.935 1.00 94.25 162 ALA A O 1
ATOM 1292 N N . ASP A 1 163 ? -8.357 -1.245 24.236 1.00 95.19 163 ASP A N 1
ATOM 1293 C CA . ASP A 1 163 ? -9.253 -0.749 23.185 1.00 95.19 163 ASP A CA 1
ATOM 1294 C C . ASP A 1 163 ? -9.377 -1.782 22.051 1.00 95.19 163 ASP A C 1
ATOM 1296 O O . ASP A 1 163 ? -10.475 -2.069 21.578 1.00 95.19 163 ASP A O 1
ATOM 1300 N N . ILE A 1 164 ? -8.267 -2.426 21.672 1.00 94.19 164 ILE A N 1
ATOM 1301 C CA . ILE A 1 164 ? -8.264 -3.528 20.692 1.00 94.19 164 ILE A CA 1
ATOM 1302 C C . ILE A 1 164 ? -9.116 -4.708 21.195 1.00 94.19 164 ILE A C 1
ATOM 1304 O O . ILE A 1 164 ? -9.939 -5.254 20.456 1.00 94.19 164 ILE A O 1
ATOM 1308 N N . GLU A 1 165 ? -8.948 -5.102 22.459 1.00 94.81 165 GLU A N 1
ATOM 1309 C CA . GLU A 1 165 ? -9.708 -6.194 23.082 1.00 94.81 165 GLU A CA 1
ATOM 1310 C C . GLU A 1 165 ? -11.204 -5.858 23.213 1.00 94.81 165 GLU A C 1
ATOM 1312 O O . GLU A 1 165 ? -12.059 -6.720 22.978 1.00 94.81 165 GLU A O 1
ATOM 1317 N N . ALA A 1 166 ? -11.536 -4.598 23.500 1.00 94.94 166 ALA A N 1
ATOM 1318 C CA . ALA A 1 166 ? -12.907 -4.105 23.513 1.00 94.94 166 ALA A CA 1
ATOM 1319 C C . ALA A 1 166 ? -13.564 -4.196 22.126 1.00 94.94 166 ALA A C 1
ATOM 1321 O O . ALA A 1 166 ? -14.680 -4.708 22.024 1.00 94.94 166 ALA A O 1
ATOM 1322 N N . VAL A 1 167 ? -12.874 -3.794 21.049 1.00 95.31 167 VAL A N 1
ATOM 1323 C CA . VAL A 1 167 ? -13.390 -3.943 19.673 1.00 95.31 167 VAL A CA 1
ATOM 1324 C C . VAL A 1 167 ? -13.579 -5.417 19.307 1.00 95.31 167 VAL A C 1
ATOM 1326 O O . VAL A 1 167 ? -14.615 -5.794 18.756 1.00 95.31 167 VAL A O 1
ATOM 1329 N N . LEU A 1 168 ? -12.622 -6.285 19.643 1.00 93.75 168 LEU A N 1
ATOM 1330 C CA . LEU A 1 168 ? -12.736 -7.728 19.402 1.00 93.75 168 LEU A CA 1
ATOM 1331 C C . LEU A 1 168 ? -13.934 -8.356 20.123 1.00 93.75 168 LEU A C 1
ATOM 1333 O O . LEU A 1 168 ? -14.5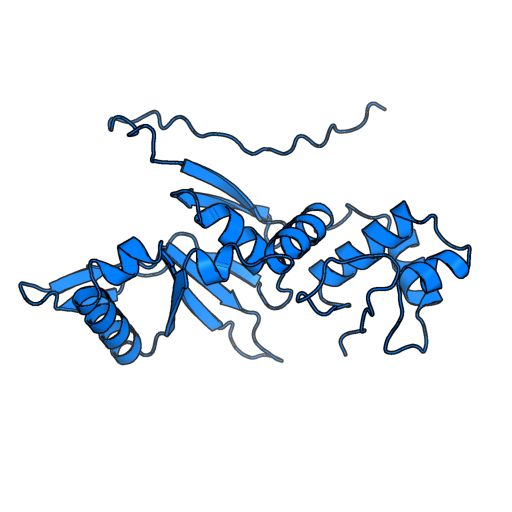98 -9.226 19.558 1.00 93.75 168 LEU A O 1
ATOM 1337 N N . THR A 1 169 ? -14.210 -7.908 21.347 1.00 94.00 169 THR A N 1
ATOM 1338 C CA . THR A 1 169 ? -15.354 -8.364 22.148 1.00 94.00 169 THR A CA 1
ATOM 1339 C C . THR A 1 169 ? -16.667 -7.831 21.577 1.00 94.00 169 THR A C 1
ATOM 1341 O O . THR A 1 169 ? -17.610 -8.592 21.378 1.00 94.00 169 THR A O 1
ATOM 1344 N N . ALA A 1 170 ? -16.721 -6.541 21.231 1.00 91.81 170 ALA A N 1
ATOM 1345 C CA . ALA A 1 170 ? -17.900 -5.900 20.647 1.00 91.81 170 ALA A CA 1
ATOM 1346 C C . ALA A 1 170 ? -18.307 -6.510 19.294 1.00 91.81 170 ALA A C 1
ATOM 1348 O O . ALA A 1 170 ? -19.489 -6.522 18.951 1.00 91.81 170 ALA A O 1
ATOM 1349 N N . THR A 1 171 ? -17.333 -7.035 18.546 1.00 92.69 171 THR A N 1
ATOM 1350 C CA . THR A 1 171 ? -17.514 -7.652 17.221 1.00 92.69 171 THR A CA 1
ATOM 1351 C C . THR A 1 171 ? -17.525 -9.184 17.268 1.00 92.69 171 THR A C 1
ATOM 1353 O O . THR A 1 171 ? -17.545 -9.852 16.230 1.00 92.69 171 THR A O 1
ATOM 1356 N N . GLN A 1 172 ? -17.508 -9.778 18.465 1.00 89.62 172 GLN A N 1
ATOM 1357 C CA . GLN A 1 172 ? -17.493 -11.224 18.631 1.00 89.62 172 GLN A CA 1
ATOM 1358 C C . GLN A 1 172 ? -18.770 -11.850 18.051 1.00 89.62 172 GLN A C 1
ATOM 1360 O O . GLN A 1 172 ? -19.884 -11.459 18.381 1.00 89.62 172 GLN A O 1
ATOM 1365 N N . GLY A 1 173 ? -18.603 -12.850 17.182 1.00 84.75 173 GLY A N 1
ATOM 1366 C CA . GLY A 1 173 ? -19.717 -13.541 16.522 1.00 84.75 173 GLY A CA 1
ATOM 1367 C C . GLY A 1 173 ? -20.195 -12.896 15.217 1.00 84.75 173 GLY A C 1
ATOM 1368 O O . GLY A 1 173 ? -20.893 -13.558 14.452 1.00 84.75 173 GLY A O 1
ATOM 1369 N N . SER A 1 174 ? -19.756 -11.675 14.902 1.00 89.88 174 SER A N 1
ATOM 1370 C CA . SER A 1 174 ? -20.065 -11.001 13.638 1.00 89.88 174 SER A CA 1
ATOM 1371 C C . SER A 1 174 ? -18.917 -11.146 12.638 1.00 89.88 174 SER A C 1
ATOM 1373 O O . SER A 1 174 ? -17.755 -10.891 12.949 1.00 89.88 174 SER A O 1
ATOM 1375 N N . LEU A 1 175 ? -19.231 -11.556 11.405 1.00 90.69 175 LEU A N 1
ATOM 1376 C CA . LEU A 1 175 ? -18.255 -11.558 10.302 1.00 90.69 175 LEU A CA 1
ATOM 1377 C C . LEU A 1 175 ? -18.084 -10.168 9.684 1.00 90.69 175 LEU A C 1
ATOM 1379 O O . LEU A 1 175 ? -17.014 -9.866 9.152 1.00 90.69 175 LEU A O 1
ATOM 1383 N N . THR A 1 176 ? -19.125 -9.345 9.784 1.00 95.31 176 THR A N 1
ATOM 1384 C CA . THR A 1 176 ? -19.183 -7.976 9.281 1.00 95.31 176 THR A CA 1
ATOM 1385 C C . THR A 1 176 ? -19.832 -7.089 10.338 1.00 95.31 176 THR A C 1
ATOM 1387 O O . THR A 1 176 ? -20.764 -7.537 11.004 1.00 95.31 176 THR A O 1
ATOM 1390 N N . PHE A 1 177 ? -19.326 -5.871 10.504 1.00 95.38 177 PHE A N 1
ATOM 1391 C CA . PHE A 1 177 ? -19.828 -4.869 11.447 1.00 95.38 177 PHE A CA 1
ATOM 1392 C C . PHE A 1 177 ? -19.550 -3.452 10.925 1.00 95.38 177 PHE A C 1
ATOM 1394 O O . PHE A 1 177 ? -18.804 -3.291 9.957 1.00 95.38 177 PHE A O 1
ATOM 1401 N N . THR A 1 178 ? -20.103 -2.426 11.566 1.00 96.44 178 THR A N 1
ATOM 1402 C CA . THR A 1 178 ? -19.748 -1.016 11.315 1.00 96.44 178 THR A CA 1
ATOM 1403 C C . THR A 1 178 ? -19.131 -0.360 12.549 1.00 96.44 178 THR A C 1
ATOM 1405 O O . THR A 1 178 ? -19.265 -0.843 13.675 1.00 96.44 178 THR A O 1
ATOM 1408 N N . LEU A 1 179 ? -18.439 0.764 12.362 1.00 95.19 179 LEU A N 1
ATOM 1409 C CA . LEU A 1 179 ? -17.880 1.513 13.486 1.00 95.19 179 LEU A CA 1
ATOM 1410 C C . LEU A 1 179 ? -18.989 2.041 14.413 1.00 95.19 179 LEU A C 1
ATOM 1412 O O . LEU A 1 179 ? -18.860 1.949 15.633 1.00 95.19 179 LEU A O 1
ATOM 1416 N N . ASN A 1 180 ? -20.101 2.519 13.850 1.00 95.56 180 ASN A N 1
ATOM 1417 C CA . ASN A 1 180 ? -21.258 2.975 14.620 1.00 95.56 180 ASN A CA 1
ATOM 1418 C C . ASN A 1 180 ? -21.859 1.855 15.484 1.00 95.56 180 ASN A C 1
ATOM 1420 O O . ASN A 1 180 ? -22.248 2.110 16.623 1.00 95.56 180 ASN A O 1
ATOM 1424 N N . GLU A 1 181 ? -21.876 0.608 15.003 1.00 94.50 181 GLU A N 1
ATOM 1425 C CA . GLU A 1 181 ? -22.308 -0.545 15.804 1.00 94.50 181 GLU A CA 1
ATOM 1426 C C . GLU A 1 181 ? -21.388 -0.805 17.001 1.00 94.50 181 GLU A C 1
ATOM 1428 O O . GLU A 1 181 ? -21.879 -1.108 18.089 1.00 94.50 181 GLU A O 1
ATOM 1433 N N . VAL A 1 182 ? -20.068 -0.663 16.830 1.00 93.94 182 VAL A N 1
ATOM 1434 C CA . VAL A 1 182 ? -19.093 -0.805 17.927 1.00 93.94 182 VAL A CA 1
ATOM 1435 C C . VAL A 1 182 ? -19.306 0.289 18.972 1.00 93.94 182 VAL A C 1
ATOM 1437 O O . VAL A 1 182 ? -19.376 -0.004 20.166 1.00 93.94 182 VAL A O 1
ATOM 1440 N N . VAL A 1 183 ? -19.472 1.538 18.532 1.00 95.06 183 VAL A N 1
ATOM 1441 C CA . VAL A 1 183 ? -19.718 2.689 19.417 1.00 95.06 183 VAL A CA 1
ATOM 1442 C C . VAL A 1 183 ? -21.057 2.551 20.148 1.00 95.06 183 VAL A C 1
ATOM 1444 O O . VAL A 1 183 ? -21.136 2.826 21.344 1.00 95.06 183 VAL A O 1
ATOM 1447 N N . ALA A 1 184 ? -22.095 2.035 19.483 1.00 93.06 184 ALA A N 1
ATOM 1448 C CA . ALA A 1 184 ? -23.410 1.804 20.083 1.00 93.06 184 ALA A CA 1
ATOM 1449 C C . ALA A 1 184 ? -23.396 0.769 21.224 1.00 93.06 184 ALA A C 1
ATOM 1451 O O . ALA A 1 184 ? -24.310 0.761 22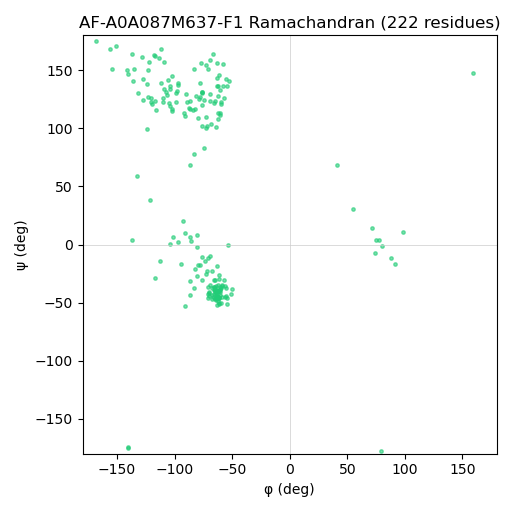.049 1.00 93.06 184 ALA A O 1
ATOM 1452 N N . LYS A 1 185 ? -22.362 -0.081 21.327 1.00 90.56 185 LYS A N 1
ATOM 1453 C CA . LYS A 1 185 ? -22.171 -0.966 22.492 1.00 90.56 185 LYS A CA 1
ATOM 1454 C C . LYS A 1 185 ? -21.750 -0.211 23.757 1.00 90.56 185 LYS A C 1
ATOM 1456 O O . LYS A 1 185 ? -21.761 -0.806 24.829 1.00 90.56 185 LYS A O 1
ATOM 1461 N N . GLY A 1 186 ? -21.370 1.064 23.647 1.00 84.81 186 GLY A N 1
ATOM 1462 C CA . GLY A 1 186 ? -21.027 1.927 24.780 1.00 84.81 186 GLY A CA 1
ATOM 1463 C C . GLY A 1 186 ? -19.701 1.590 25.466 1.0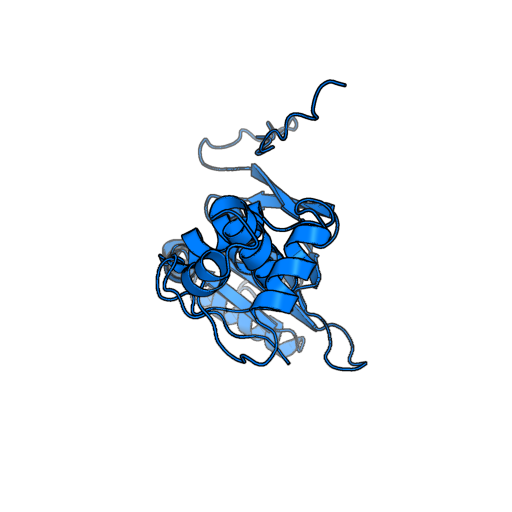0 84.81 186 GLY A C 1
ATOM 1464 O O . GLY A 1 186 ? -19.462 2.060 26.573 1.00 84.81 186 GLY A O 1
ATOM 1465 N N . VAL A 1 187 ? -18.850 0.769 24.840 1.00 87.19 187 VAL A N 1
ATOM 1466 C CA . VAL A 1 187 ? -17.577 0.309 25.430 1.00 87.19 187 VAL A CA 1
ATOM 1467 C C . VAL A 1 187 ? -16.432 1.291 25.166 1.00 87.19 187 VAL A C 1
ATOM 1469 O O . VAL A 1 187 ? -15.532 1.420 25.989 1.00 87.19 187 VAL A O 1
ATOM 1472 N N . LEU A 1 188 ? -16.466 1.987 24.028 1.00 92.75 188 LEU A N 1
ATOM 1473 C CA . LEU A 1 188 ? -15.427 2.914 23.578 1.00 92.75 188 LEU A CA 1
ATOM 1474 C C . LEU A 1 188 ? -16.059 4.203 23.049 1.00 92.75 188 LEU A C 1
ATOM 1476 O O . LEU A 1 188 ? -17.165 4.177 22.502 1.00 92.75 188 LEU A O 1
ATOM 1480 N N . SER A 1 189 ? -15.336 5.321 23.160 1.00 94.38 189 SER A N 1
ATOM 1481 C CA . SER A 1 189 ? -15.687 6.537 22.421 1.00 94.38 189 SER A CA 1
ATOM 1482 C C . SER A 1 189 ? -15.510 6.326 20.911 1.00 94.38 189 SER A C 1
ATOM 1484 O O . SER A 1 189 ? -14.820 5.399 20.474 1.00 94.38 189 SER A O 1
ATOM 1486 N N . TYR A 1 190 ? -16.101 7.208 20.098 1.00 94.12 190 TYR A N 1
ATOM 1487 C CA . TYR A 1 190 ? -15.950 7.142 18.642 1.00 94.12 190 TYR A CA 1
ATOM 1488 C C . TYR A 1 190 ? -14.477 7.177 18.214 1.00 94.12 190 TYR A C 1
ATOM 1490 O O . TYR A 1 190 ? -14.059 6.360 17.403 1.00 94.12 190 TYR A O 1
ATOM 1498 N N . GLU A 1 191 ? -13.672 8.070 18.794 1.00 93.56 191 GLU A N 1
ATOM 1499 C CA . GLU A 1 191 ? -12.248 8.215 18.462 1.00 93.56 191 GLU A CA 1
ATOM 1500 C C . GLU A 1 191 ? -11.437 6.961 18.815 1.00 93.56 191 GLU A C 1
ATOM 1502 O O . GLU A 1 191 ? -10.619 6.508 18.013 1.00 93.56 191 GLU A O 1
ATOM 1507 N N . GLN A 1 192 ? -11.703 6.364 19.982 1.00 94.94 192 GLN A N 1
ATOM 1508 C CA . GLN A 1 192 ? -11.036 5.134 20.419 1.00 94.94 192 GLN A CA 1
ATOM 1509 C C . GLN A 1 192 ? -11.391 3.956 19.511 1.00 94.94 192 GLN A C 1
ATOM 1511 O O . GLN A 1 192 ? -10.506 3.235 19.048 1.00 94.94 192 GLN A O 1
ATOM 1516 N N . ALA A 1 193 ? -12.681 3.784 19.208 1.00 95.44 193 ALA A N 1
ATOM 1517 C CA . ALA A 1 193 ? -13.136 2.742 18.299 1.00 95.44 193 ALA A CA 1
ATOM 1518 C C . ALA A 1 193 ? -12.578 2.956 16.881 1.00 95.44 193 ALA A C 1
ATOM 1520 O O . ALA A 1 193 ? -12.131 1.999 16.252 1.00 95.44 193 ALA A O 1
ATOM 1521 N N . TYR A 1 194 ? -12.533 4.203 16.399 1.00 95.62 194 TYR A N 1
ATOM 1522 C CA . TYR A 1 194 ? -11.995 4.559 15.084 1.00 95.62 194 TYR A CA 1
ATOM 1523 C C . TYR A 1 194 ? -10.512 4.185 14.968 1.00 95.62 194 TYR A C 1
ATOM 1525 O O . TYR A 1 194 ? -10.122 3.472 14.041 1.00 95.62 194 TYR A O 1
ATOM 1533 N N . GLY A 1 195 ? -9.691 4.604 15.937 1.00 94.69 195 GLY A N 1
ATOM 1534 C CA . GLY A 1 195 ? -8.265 4.276 15.977 1.00 94.69 195 GLY A 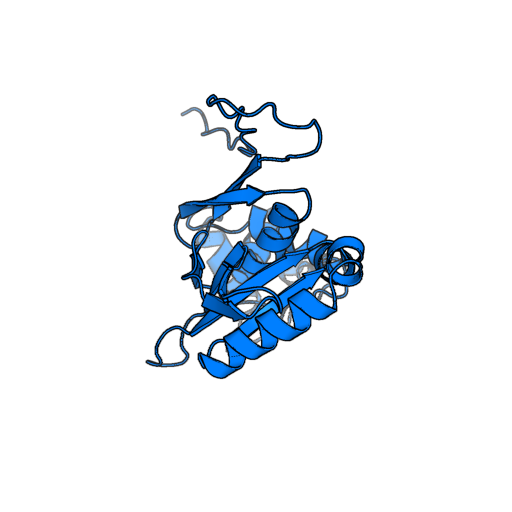CA 1
ATOM 1535 C C . GLY A 1 195 ? -8.014 2.770 16.074 1.00 94.69 195 GLY A C 1
ATOM 1536 O O . GLY A 1 195 ? -7.225 2.227 15.300 1.00 94.69 195 GLY A O 1
ATOM 1537 N N . ALA A 1 196 ? -8.732 2.076 16.962 1.00 95.69 196 ALA A N 1
ATOM 1538 C CA . ALA A 1 196 ? -8.598 0.633 17.145 1.00 95.69 196 ALA A CA 1
ATOM 1539 C C . ALA A 1 196 ? -8.996 -0.164 15.893 1.00 95.69 196 ALA A C 1
ATOM 1541 O O . ALA A 1 196 ? -8.248 -1.045 15.469 1.00 95.69 196 ALA A O 1
ATOM 1542 N N . VAL A 1 197 ? -10.123 0.167 15.254 1.00 95.62 197 VAL A N 1
ATOM 1543 C CA . VAL A 1 197 ? -10.567 -0.506 14.023 1.00 95.62 197 VAL A CA 1
ATOM 1544 C C . VAL A 1 197 ? -9.556 -0.304 12.893 1.00 95.62 197 VAL A C 1
ATOM 1546 O O . VAL A 1 197 ? -9.184 -1.280 12.243 1.00 95.62 197 VAL A O 1
ATOM 1549 N N . LEU A 1 198 ? -9.064 0.921 12.669 1.00 95.50 198 LEU A N 1
ATOM 1550 C CA . LEU A 1 198 ? -8.077 1.184 11.615 1.00 95.50 198 LEU A CA 1
ATOM 1551 C C . LEU A 1 198 ? -6.718 0.532 11.893 1.00 95.50 198 LEU A C 1
ATOM 1553 O O . LEU A 1 198 ? -6.102 0.002 10.966 1.00 95.50 198 LEU A O 1
ATOM 1557 N N . ASN A 1 199 ? -6.272 0.504 13.151 1.00 95.25 199 ASN A N 1
ATOM 1558 C CA . ASN A 1 199 ? -5.066 -0.226 13.543 1.00 95.25 199 ASN A CA 1
ATOM 1559 C C . ASN A 1 199 ? -5.198 -1.720 13.204 1.00 95.25 199 ASN A C 1
ATOM 1561 O O . ASN A 1 199 ? -4.315 -2.277 12.556 1.00 95.25 199 ASN A O 1
ATOM 1565 N N . MET A 1 200 ? -6.349 -2.327 13.516 1.00 94.19 200 MET A N 1
ATOM 1566 C CA . MET A 1 200 ? -6.662 -3.721 13.175 1.00 94.19 200 MET A CA 1
ATOM 1567 C C . MET A 1 200 ? -6.837 -3.971 11.666 1.00 94.19 200 MET A C 1
ATOM 1569 O O . MET A 1 200 ? -6.659 -5.092 11.187 1.00 94.19 200 MET A O 1
ATOM 1573 N N . VAL A 1 201 ? -7.163 -2.947 10.872 1.00 94.75 201 VAL A N 1
ATOM 1574 C CA . VAL A 1 201 ? -7.081 -3.040 9.404 1.00 94.75 201 VAL A CA 1
ATOM 1575 C C . VAL A 1 201 ? -5.619 -3.076 8.951 1.00 94.75 201 VAL A C 1
ATOM 1577 O O . VAL A 1 201 ? -5.266 -3.892 8.096 1.00 94.75 201 VAL A O 1
ATOM 1580 N N . ALA A 1 202 ? -4.755 -2.241 9.536 1.00 92.56 202 ALA A N 1
ATOM 1581 C CA . ALA A 1 202 ? -3.337 -2.171 9.179 1.00 92.56 202 ALA A CA 1
ATOM 1582 C C . ALA A 1 202 ? -2.575 -3.475 9.485 1.00 92.56 202 ALA A C 1
ATOM 1584 O O . ALA A 1 202 ? -1.735 -3.911 8.687 1.00 92.56 202 ALA A O 1
ATOM 1585 N N . SER A 1 203 ? -2.869 -4.119 10.619 1.00 90.12 203 SER A N 1
ATOM 1586 C CA . SER A 1 203 ? -2.295 -5.423 10.985 1.00 90.12 203 SER A CA 1
ATOM 1587 C C . SER A 1 203 ? -2.945 -6.603 10.247 1.00 90.12 203 SER A C 1
ATOM 1589 O O . SER A 1 203 ? -2.301 -7.641 10.058 1.00 90.12 203 SER A O 1
ATOM 1591 N N . GLY A 1 204 ? -4.136 -6.398 9.676 1.00 90.94 204 GLY A N 1
ATOM 1592 C CA . GLY A 1 204 ? -4.784 -7.317 8.742 1.00 90.94 204 GLY A CA 1
ATOM 1593 C C . GLY A 1 204 ? -5.836 -8.236 9.352 1.00 90.94 204 GLY A C 1
ATOM 1594 O O . GLY A 1 204 ? -6.280 -9.161 8.673 1.00 90.94 204 GLY A O 1
ATOM 1595 N N . GLU A 1 205 ? -6.242 -8.001 10.594 1.00 92.56 205 GLU A N 1
ATOM 1596 C CA . GLU A 1 205 ? -7.355 -8.672 11.262 1.00 92.56 205 GLU A CA 1
ATOM 1597 C C . GLU A 1 205 ? -8.689 -8.253 10.642 1.00 92.56 205 GLU A C 1
ATOM 1599 O O . GLU A 1 205 ? -9.606 -9.070 10.525 1.00 92.56 205 GLU A O 1
ATOM 1604 N N . PHE A 1 206 ? -8.790 -6.996 10.206 1.00 94.94 206 PHE A N 1
ATOM 1605 C CA . PHE A 1 206 ? -9.970 -6.430 9.564 1.00 94.94 206 PHE A CA 1
ATOM 1606 C C . PHE A 1 206 ? -9.688 -5.965 8.134 1.00 94.94 206 PHE A C 1
ATOM 1608 O O . PHE A 1 206 ? -8.550 -5.812 7.696 1.00 94.94 206 PHE A O 1
ATOM 1615 N N . SER A 1 207 ? -10.756 -5.765 7.367 1.00 94.81 207 SER A N 1
ATOM 1616 C CA . SER A 1 207 ? -10.691 -5.176 6.031 1.00 94.81 207 SER A CA 1
ATOM 1617 C C . SER A 1 207 ? -12.007 -4.509 5.664 1.00 94.81 207 SER A C 1
ATOM 1619 O O . SER A 1 207 ? -13.066 -4.953 6.099 1.00 94.81 207 SER A O 1
ATOM 1621 N N . PHE A 1 208 ? -11.945 -3.476 4.833 1.00 95.06 208 PHE A N 1
ATOM 1622 C CA . PHE A 1 208 ? -13.114 -2.797 4.285 1.00 95.06 208 PHE A CA 1
ATOM 1623 C C . PHE A 1 208 ? -12.904 -2.511 2.794 1.00 95.06 208 PHE A C 1
ATOM 1625 O O . PHE A 1 208 ? -11.784 -2.602 2.277 1.00 95.06 208 PHE A O 1
ATOM 1632 N N . ALA A 1 209 ? -13.991 -2.210 2.088 1.00 92.88 209 ALA A N 1
ATOM 1633 C CA . ALA A 1 209 ? -13.930 -1.829 0.683 1.00 92.88 209 ALA A CA 1
ATOM 1634 C C . ALA A 1 209 ? -13.387 -0.399 0.553 1.00 92.88 209 ALA A C 1
ATOM 1636 O O . ALA A 1 209 ? -13.908 0.528 1.162 1.00 92.88 209 ALA A O 1
ATOM 1637 N N . THR A 1 210 ? -12.320 -0.221 -0.227 1.00 91.25 210 THR A N 1
ATOM 1638 C CA . THR A 1 210 ? -11.609 1.068 -0.345 1.00 91.25 210 THR A CA 1
ATOM 1639 C C . THR A 1 210 ? -12.142 1.961 -1.471 1.00 91.25 210 THR A C 1
ATOM 1641 O O . THR A 1 210 ? -11.523 2.971 -1.797 1.00 91.25 210 THR A O 1
ATOM 1644 N N . ASP A 1 211 ? -13.272 1.582 -2.067 1.00 91.06 211 ASP A N 1
ATOM 1645 C CA . ASP A 1 211 ? -13.980 2.282 -3.144 1.00 91.06 211 ASP A CA 1
ATOM 1646 C C . ASP A 1 211 ? -14.829 3.466 -2.652 1.00 91.06 211 ASP A C 1
ATOM 1648 O O . ASP A 1 211 ? -15.148 4.357 -3.436 1.00 91.06 211 ASP A O 1
ATOM 1652 N N . ARG A 1 212 ? -15.135 3.514 -1.353 1.00 92.00 212 ARG A N 1
ATOM 1653 C CA . ARG A 1 212 ? -15.744 4.654 -0.651 1.00 92.00 212 ARG A CA 1
ATOM 1654 C C . ARG A 1 212 ? -14.860 5.128 0.500 1.00 92.00 212 ARG A C 1
ATOM 1656 O O . ARG A 1 212 ? -14.023 4.371 0.989 1.00 92.00 212 ARG A O 1
ATOM 1663 N N . LEU A 1 213 ? -15.027 6.382 0.915 1.00 93.94 213 LEU A N 1
ATOM 1664 C CA . LEU A 1 213 ? -14.338 6.908 2.093 1.00 93.94 213 LEU A CA 1
ATOM 1665 C C . LEU A 1 213 ? -14.779 6.120 3.331 1.00 93.94 213 LEU A C 1
ATOM 1667 O O . LEU A 1 213 ? -15.964 5.840 3.481 1.00 93.94 213 LEU A O 1
ATOM 1671 N N . PHE A 1 214 ? -13.828 5.756 4.187 1.00 95.00 214 PHE A N 1
ATOM 1672 C CA . PHE A 1 214 ? -14.132 5.087 5.444 1.00 95.00 214 PHE A CA 1
ATOM 1673 C C . PHE A 1 214 ? -14.832 6.043 6.416 1.00 95.00 214 PHE A C 1
ATOM 1675 O O . PHE A 1 214 ? -14.296 7.094 6.774 1.00 95.00 214 PHE A O 1
ATOM 1682 N N . ASP A 1 215 ? -16.011 5.641 6.870 1.00 94.31 215 ASP A N 1
ATOM 1683 C CA . ASP A 1 215 ? -16.858 6.370 7.808 1.00 94.31 215 ASP A CA 1
ATOM 1684 C C . ASP A 1 215 ? -17.527 5.423 8.823 1.00 94.31 215 ASP A C 1
ATOM 1686 O O . ASP A 1 215 ? -17.257 4.219 8.859 1.00 94.31 215 ASP A O 1
ATOM 1690 N N . GLY A 1 216 ? -18.406 5.982 9.662 1.00 93.00 216 GLY A N 1
ATOM 1691 C CA . GLY A 1 216 ? -19.121 5.261 10.715 1.00 93.00 216 GLY A CA 1
ATOM 1692 C C . GLY A 1 216 ? -19.948 4.062 10.230 1.00 93.00 216 GLY A C 1
ATOM 1693 O O . GLY A 1 216 ? -20.078 3.082 10.964 1.00 93.00 216 GLY A O 1
ATOM 1694 N N . ASP A 1 217 ? -20.461 4.120 8.998 1.00 95.31 217 ASP A N 1
ATOM 1695 C CA . ASP A 1 217 ? -21.379 3.132 8.415 1.00 95.31 217 ASP A CA 1
ATOM 1696 C C . ASP A 1 217 ? -20.691 2.202 7.407 1.00 95.31 217 ASP A C 1
ATOM 1698 O O . ASP A 1 217 ? -21.314 1.306 6.828 1.00 95.31 217 ASP A O 1
ATOM 1702 N N . THR A 1 218 ? -19.389 2.386 7.192 1.00 96.12 218 THR A N 1
ATOM 1703 C CA . THR A 1 218 ? -18.605 1.548 6.295 1.00 96.12 218 THR A CA 1
ATOM 1704 C C . THR A 1 218 ? -18.527 0.119 6.852 1.00 96.12 218 THR A C 1
ATOM 1706 O O . THR A 1 218 ? -18.015 -0.085 7.954 1.00 96.12 218 THR A O 1
ATOM 1709 N N . PRO A 1 219 ? -18.985 -0.902 6.101 1.00 96.06 219 PRO A N 1
ATOM 1710 C CA . PRO A 1 219 ? -18.890 -2.292 6.514 1.00 96.06 219 PRO A CA 1
ATOM 1711 C C . PRO A 1 219 ? -17.434 -2.746 6.600 1.00 96.06 219 PRO A C 1
ATOM 1713 O O . PRO A 1 219 ? -16.685 -2.718 5.617 1.00 96.06 219 PRO A O 1
ATOM 1716 N N . VAL A 1 220 ? -17.066 -3.235 7.776 1.00 96.44 220 VAL A N 1
ATOM 1717 C CA . VAL A 1 220 ? -15.773 -3.830 8.092 1.00 96.44 220 VAL A CA 1
ATOM 1718 C C . VAL A 1 220 ? -15.958 -5.328 8.249 1.00 96.44 220 VAL A C 1
ATOM 1720 O O . VAL A 1 220 ? -16.855 -5.788 8.946 1.00 96.44 220 VAL A O 1
ATOM 1723 N N . SER A 1 221 ? -15.112 -6.108 7.586 1.00 95.19 221 SER A N 1
ATOM 1724 C CA . SER A 1 221 ? -15.132 -7.568 7.626 1.00 95.19 221 SER A CA 1
ATOM 1725 C C . SER A 1 221 ? -13.911 -8.118 8.343 1.00 95.19 221 SER A C 1
ATOM 1727 O O . SER A 1 221 ? -12.783 -7.673 8.105 1.00 95.19 221 SER A O 1
ATOM 1729 N N . ARG A 1 222 ? -14.124 -9.144 9.167 1.00 91.62 222 ARG A N 1
ATOM 1730 C CA . ARG A 1 222 ? -13.049 -9.863 9.854 1.00 91.62 222 ARG A CA 1
ATOM 1731 C C . ARG A 1 222 ? -12.367 -10.854 8.912 1.00 91.62 222 ARG A C 1
ATOM 1733 O O . ARG A 1 222 ? -13.029 -11.708 8.321 1.00 91.62 222 ARG A O 1
ATOM 1740 N N . ARG A 1 223 ? -11.043 -10.754 8.767 1.00 81.44 223 ARG A N 1
ATOM 1741 C CA . ARG A 1 223 ? -10.242 -11.706 7.985 1.00 81.44 223 ARG A CA 1
ATOM 1742 C C . ARG A 1 223 ? -10.060 -13.001 8.789 1.00 81.44 223 ARG A C 1
ATOM 1744 O O . ARG A 1 223 ? -9.764 -12.958 9.981 1.00 81.44 223 ARG A O 1
ATOM 1751 N N . ARG A 1 224 ? -10.314 -14.139 8.135 1.00 62.78 224 ARG A N 1
ATOM 1752 C CA . ARG A 1 224 ? -10.143 -15.495 8.686 1.00 62.78 224 ARG A CA 1
ATOM 1753 C C . ARG A 1 224 ? -8.737 -16.026 8.439 1.00 62.78 224 ARG A C 1
ATOM 1755 O O . ARG A 1 224 ? -8.184 -15.714 7.359 1.00 62.78 224 ARG A O 1
#

Organism: NCBI:txid46914

Radius of gyration: 20.4 Å; Cα contacts (8 Å, |Δi|>4): 350; chains: 1; bounding box: 50×44×62 Å

Secondary structure (DSSP, 8-state):
----------------SSS---TT--EEEEE-TTT-PEEEEESSSHHHHHHHHHT-TTEEEEESSPPPEEEE-SSSEEEE--SEEEEEPPSTTPPPEEEEEEEE-HHHHHHTHHHHHHHHHHHHHTT--EEEEEHHHHS-TTHHHHHHHHHHT-STTSS-HHHHHHHHHHTTT-SEE-HHHHHHTTSS-HHHHHHHHHHHHHHTSEEE-TTS---TT--EEE--